Protein AF-A0A7W0MXQ8-F1 (afdb_monomer)

Nearest PDB structures (foldseek):
  6sgz-assembly1_H  TM=2.990E-01  e=5.618E-01  Mycolicibacterium smegmatis MC2 155
  6sgx-assembly1_C  TM=3.563E-01  e=2.453E+00  Mycolicibacterium smegmatis MC2 155
  4wpe-assembly1_A-2  TM=1.864E-01  e=7.978E+00  Saccharomyces cerevisiae S288C

Solvent-accessible surface area (backbone atoms only — not comparable to full-atom values): 13905 Å² total; per-residue (Å²): 133,88,85,81,87,78,87,81,83,73,88,76,76,77,74,75,80,69,95,63,85,83,71,45,68,66,52,52,52,51,52,50,51,50,51,54,41,48,15,46,48,34,24,69,75,75,35,62,64,56,13,40,54,38,25,51,52,52,31,53,50,29,63,56,45,44,79,73,44,59,72,47,47,26,47,32,32,55,36,55,32,52,56,33,47,48,52,41,41,58,64,70,58,59,90,88,53,62,71,70,55,47,36,46,67,32,2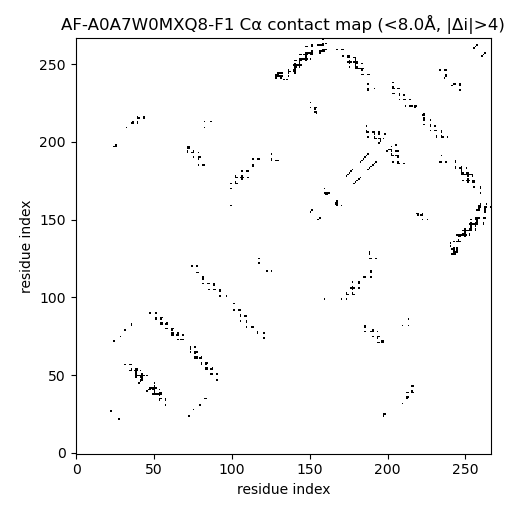2,50,60,45,44,50,49,47,54,50,46,51,62,74,60,66,44,69,70,60,57,44,20,71,71,46,81,53,83,72,31,54,65,45,21,59,45,8,46,63,50,3,45,53,48,22,74,66,54,61,53,74,55,64,75,62,91,40,74,68,46,38,51,50,44,39,50,34,34,20,47,29,50,20,26,38,46,36,46,42,42,54,46,44,30,18,54,29,28,34,67,75,48,44,90,48,10,35,60,55,30,30,52,58,53,40,47,78,37,68,79,47,75,51,64,69,41,34,53,50,52,38,52,52,44,40,53,44,27,51,48,28,71,73,69,49,26,45,54,21,51,18,46,9,35,10,36,16,45,22,20,21,40,41,53,45,26,72,73,74,114

Foldseek 3Di:
DDDDDDDDDDPPPPPPPPPDDPQALVSVLVVLLVLLLVLLCCCQVPHVVSSLVSLVVSLVVLVVVLVVDDDLSNLLSLLSSLLSLLSNLLSPDDPPDPPLVSLVSSQVVSLVSLVVSCVVNVDPLLVVQAVQDDPVLVVLLVLLQVLLVVLCVAAVDAAPDPVDPVSLVSSLVSQLVRPQLSLLSSLQRRNLVSCCRRPNVCSLVSSLSSVLSSCPNPPDVVSSVSVSVLSSVLSVVCVVRVHSNSRSSSRSSSRSSNHHVVNVVPD

Radius of gyration: 23.03 Å; Cα contacts (8 Å, |Δi|>4): 352; chains: 1; bounding box: 89×31×75 Å

Secondary structure (DSSP, 8-state):
---PPPP------------S----HHHHHHHHHHHHHHHHHHHHHT-HHHHHHHHHHHHHHHHHHTTT--THHHHHHHHHHHHHHHHHHHHHS-TTS-HHHHHHHHHHHHHHHHHHHHHHH--HHHHHHHH---TTHHHHHHTHHHHHHHHHHHH-PPP---SSHHHHHHHHHHIIIIIIIHHHIIIIIIIHHHHHHHHGGGHHHHHHHHHHHHTSS-SSHHHHHHHHHHHHHHHHHHHHH---HHHHHHHHHHHHIIIIIHHHHH-

Structure (mmCIF, N/CA/C/O backbone):
data_AF-A0A7W0MXQ8-F1
#
_entry.id   AF-A0A7W0MXQ8-F1
#
loop_
_atom_site.group_PDB
_atom_site.id
_atom_site.type_symbol
_atom_site.label_atom_id
_atom_site.label_alt_id
_atom_site.label_comp_id
_atom_site.label_asym_id
_atom_site.label_entity_id
_atom_site.label_seq_id
_atom_site.pdbx_PDB_ins_code
_atom_site.Cartn_x
_atom_site.Cartn_y
_atom_site.Cartn_z
_atom_site.occupancy
_atom_site.B_iso_or_equiv
_atom_site.auth_seq_id
_atom_site.auth_comp_id
_atom_site.auth_asym_id
_atom_site.auth_atom_id
_atom_site.pdbx_PDB_model_num
ATOM 1 N N . MET A 1 1 ? -65.005 12.588 51.795 1.00 42.03 1 MET A N 1
ATOM 2 C CA . MET A 1 1 ? -64.912 13.148 50.425 1.00 42.03 1 MET A CA 1
ATOM 3 C C . MET A 1 1 ? -63.490 12.875 49.935 1.00 42.03 1 MET A C 1
ATOM 5 O O . MET A 1 1 ? -62.572 13.327 50.595 1.00 42.03 1 MET A O 1
ATOM 9 N N . ARG A 1 2 ? -63.247 11.836 49.110 1.00 43.50 2 ARG A N 1
ATOM 10 C CA . ARG A 1 2 ? -63.021 11.905 47.637 1.00 43.50 2 ARG A CA 1
ATOM 11 C C . ARG A 1 2 ? -62.142 13.120 47.272 1.00 43.50 2 ARG A C 1
ATOM 13 O O . ARG A 1 2 ? -62.569 14.227 47.541 1.00 43.50 2 ARG A O 1
ATOM 20 N N . GLN A 1 3 ? -60.946 12.996 46.699 1.00 37.28 3 GLN A N 1
ATOM 21 C CA . GLN A 1 3 ? -60.584 12.226 45.504 1.00 37.28 3 GLN A CA 1
ATOM 22 C C . GLN A 1 3 ? -59.108 11.779 45.517 1.00 37.28 3 GLN A C 1
ATOM 24 O O . GLN A 1 3 ? -58.237 12.453 46.057 1.00 37.28 3 GLN A O 1
ATOM 29 N N . LYS A 1 4 ? -58.854 10.643 44.865 1.00 45.69 4 LYS A N 1
ATOM 30 C CA . LYS A 1 4 ? -57.542 10.113 44.479 1.00 45.69 4 LYS A CA 1
ATOM 31 C C . LYS A 1 4 ? -57.338 10.483 43.000 1.00 45.69 4 LYS A C 1
ATOM 33 O O . LYS A 1 4 ? -58.274 10.222 42.244 1.00 45.69 4 LYS A O 1
ATOM 38 N N . PRO A 1 5 ? -56.202 11.048 42.558 1.00 47.59 5 PRO A N 1
ATOM 39 C CA . PRO A 1 5 ? -55.945 11.193 41.135 1.00 47.59 5 PRO A CA 1
ATOM 40 C C . PRO A 1 5 ? -55.392 9.895 40.550 1.00 47.59 5 PRO A C 1
ATOM 42 O O . PRO A 1 5 ? -54.633 9.154 41.179 1.00 47.59 5 PRO A O 1
ATOM 45 N N . GLU A 1 6 ? -55.864 9.634 39.343 1.00 39.69 6 GLU A N 1
ATOM 46 C CA . GLU A 1 6 ? -55.733 8.424 38.560 1.00 39.69 6 GLU A CA 1
ATOM 47 C C . GLU A 1 6 ? -54.341 8.198 37.970 1.00 39.69 6 GLU A C 1
ATOM 49 O O . GLU A 1 6 ? -53.545 9.100 37.723 1.00 39.69 6 GLU A O 1
ATOM 54 N N . SER A 1 7 ? -54.118 6.920 37.691 1.00 48.34 7 SER A N 1
ATOM 55 C CA . SER A 1 7 ? -53.073 6.355 36.859 1.00 48.34 7 SER A CA 1
ATOM 56 C C . SER A 1 7 ? -52.968 7.018 35.481 1.00 48.34 7 SER A C 1
ATOM 58 O O . SER A 1 7 ? -53.859 6.853 34.646 1.00 48.34 7 SER A O 1
ATOM 60 N N . SER A 1 8 ? -51.818 7.609 35.169 1.00 42.81 8 SER A N 1
ATOM 61 C CA . SER A 1 8 ? -51.397 7.819 33.783 1.00 42.81 8 SER A CA 1
ATOM 62 C C . SER A 1 8 ? -50.471 6.679 33.360 1.00 42.81 8 SER A C 1
ATOM 64 O O . SER A 1 8 ? -49.264 6.677 33.605 1.00 42.81 8 SER A O 1
ATOM 66 N N . ARG A 1 9 ? -51.096 5.685 32.725 1.00 45.19 9 ARG A N 1
ATOM 67 C CA . ARG A 1 9 ? -50.479 4.753 31.778 1.00 45.19 9 ARG A CA 1
ATOM 68 C C . ARG A 1 9 ? -49.612 5.531 30.787 1.00 45.19 9 ARG A C 1
ATOM 70 O O . ARG A 1 9 ? -50.081 6.486 30.180 1.00 45.19 9 ARG A O 1
ATOM 77 N N . GLY A 1 10 ? -48.380 5.077 30.592 1.00 39.19 10 GLY A N 1
ATOM 78 C CA . GLY A 1 10 ? -47.493 5.649 29.584 1.00 39.19 10 GLY A CA 1
ATOM 79 C C . GLY A 1 10 ? -46.113 5.009 29.500 1.00 39.19 10 GLY A C 1
ATOM 80 O O . GLY A 1 10 ? -45.208 5.620 28.949 1.00 39.19 10 GLY A O 1
ATOM 81 N N . ALA A 1 11 ? -45.919 3.790 30.017 1.00 40.59 11 ALA A N 1
ATOM 82 C CA . ALA A 1 11 ? -44.731 2.995 29.708 1.00 40.59 11 ALA A CA 1
ATOM 83 C C . ALA A 1 11 ? -44.880 2.414 28.293 1.00 40.59 11 ALA A C 1
ATOM 85 O O . ALA A 1 11 ? -45.054 1.213 28.097 1.00 40.59 11 ALA A O 1
ATOM 86 N N . GLY A 1 12 ? -44.852 3.299 27.296 1.00 37.44 12 GLY A N 1
ATOM 87 C CA . GLY A 1 12 ? -44.642 2.951 25.901 1.00 37.44 12 GLY A CA 1
ATOM 88 C C . GLY A 1 12 ? -43.190 2.542 25.723 1.00 37.44 12 GLY A C 1
ATOM 89 O O . GLY A 1 12 ? -42.384 3.288 25.176 1.00 37.44 12 GLY A O 1
ATOM 90 N N . VAL A 1 13 ? -42.846 1.354 26.217 1.00 42.81 13 VAL A N 1
ATOM 91 C CA . VAL A 1 13 ? -41.653 0.636 25.786 1.00 42.81 13 VAL A CA 1
ATOM 92 C C . VAL A 1 13 ? -41.886 0.297 24.316 1.00 42.81 13 VAL A C 1
ATOM 94 O O . VAL A 1 13 ? -42.356 -0.786 23.975 1.00 42.81 13 VAL A O 1
ATOM 97 N N . LEU A 1 14 ? -41.568 1.240 23.427 1.00 41.06 14 LEU A N 1
ATOM 98 C CA . LEU A 1 14 ? -41.349 0.963 22.014 1.00 41.06 14 LEU A CA 1
ATOM 99 C C . LEU A 1 14 ? -40.031 0.197 21.903 1.00 41.06 14 LEU A C 1
ATOM 101 O O . LEU A 1 14 ? -39.000 0.692 21.454 1.00 41.06 14 LEU A O 1
ATOM 105 N N . ARG A 1 15 ? -40.076 -1.063 22.342 1.00 42.53 15 ARG A N 1
ATOM 106 C CA . ARG A 1 15 ? -39.190 -2.108 21.854 1.00 42.53 15 ARG A CA 1
ATOM 107 C C . ARG A 1 15 ? -39.551 -2.310 20.389 1.00 42.53 15 ARG A C 1
ATOM 109 O O . ARG A 1 15 ? -40.303 -3.215 20.042 1.00 42.53 15 ARG A O 1
ATOM 116 N N . HIS A 1 16 ? -39.009 -1.454 19.529 1.00 43.56 16 HIS A N 1
ATOM 117 C CA . HIS A 1 16 ? -38.868 -1.792 18.125 1.00 43.56 16 HIS A CA 1
ATOM 118 C C . HIS A 1 16 ? -37.889 -2.961 18.046 1.00 43.56 16 HIS A C 1
ATOM 120 O O . HIS A 1 16 ? -36.670 -2.799 17.999 1.00 43.56 16 HIS A O 1
ATOM 126 N N . GLY A 1 17 ? -38.453 -4.166 18.101 1.00 49.97 17 GLY A N 1
ATOM 127 C CA . GLY A 1 17 ? -37.814 -5.363 17.598 1.00 49.97 17 GLY A CA 1
ATOM 128 C C . GLY A 1 17 ? -37.557 -5.172 16.110 1.00 49.97 17 GLY A C 1
ATOM 129 O O . GLY A 1 17 ? -38.434 -5.405 15.290 1.00 49.97 17 GLY A O 1
ATOM 130 N N . GLY A 1 18 ? -36.352 -4.723 15.775 1.00 38.22 18 GLY A N 1
ATOM 131 C CA . GLY A 1 18 ? -35.786 -4.847 14.442 1.00 38.22 18 GLY A CA 1
ATOM 132 C C . GLY A 1 18 ? -34.880 -6.067 14.427 1.00 38.22 18 GLY A C 1
ATOM 133 O O . GLY A 1 18 ? -33.703 -5.968 14.764 1.00 38.22 18 GLY A O 1
ATOM 134 N N . TRP A 1 19 ? -35.432 -7.222 14.067 1.00 41.16 19 TRP A N 1
ATOM 135 C CA . TRP A 1 19 ? -34.700 -8.448 13.736 1.00 41.16 19 TRP A CA 1
ATOM 136 C C . TRP A 1 19 ? -33.950 -8.286 12.397 1.00 41.16 19 TRP A C 1
ATOM 138 O O . TRP A 1 19 ? -34.158 -9.031 11.447 1.00 41.16 19 TRP A O 1
ATOM 148 N N . ALA A 1 20 ? -33.090 -7.273 12.299 1.00 40.31 20 ALA A N 1
ATOM 149 C CA . ALA A 1 20 ? -32.247 -7.021 11.140 1.00 40.31 20 ALA A CA 1
ATOM 150 C C . ALA A 1 20 ? -30.790 -7.118 11.592 1.00 40.31 20 ALA A C 1
ATOM 152 O O . ALA A 1 20 ? -30.307 -6.281 12.352 1.00 40.31 20 ALA A O 1
ATOM 153 N N . TRP A 1 21 ? -30.143 -8.211 11.190 1.00 44.72 21 TRP A N 1
ATOM 154 C CA . TRP A 1 21 ? -28.721 -8.536 11.308 1.00 44.72 21 TRP A CA 1
ATOM 155 C C . TRP A 1 21 ? -27.836 -7.395 11.834 1.00 44.72 21 TRP A C 1
ATOM 157 O O . TRP A 1 21 ? -27.358 -6.553 11.074 1.00 44.72 21 TRP A O 1
ATOM 167 N N . ARG A 1 22 ? -27.557 -7.380 13.145 1.00 70.00 22 ARG A N 1
ATOM 168 C CA . ARG A 1 22 ? -26.490 -6.533 13.700 1.00 70.00 22 ARG A CA 1
ATOM 169 C C . ARG A 1 22 ? -25.148 -7.160 13.330 1.00 70.00 22 ARG A C 1
ATOM 171 O O . ARG A 1 22 ? -24.520 -7.820 14.154 1.00 70.00 22 ARG A O 1
ATOM 178 N N . ILE A 1 23 ? -24.733 -6.994 12.075 1.00 81.44 23 ILE A N 1
ATOM 179 C CA . ILE A 1 23 ? -23.388 -7.364 11.631 1.00 81.44 23 ILE A CA 1
ATOM 180 C C . ILE A 1 23 ? -22.397 -6.591 12.509 1.00 81.44 23 ILE A C 1
ATOM 182 O O . ILE A 1 23 ? -22.487 -5.369 12.654 1.00 81.44 23 ILE A O 1
ATOM 186 N N . SER A 1 24 ? -21.479 -7.311 13.152 1.00 92.69 24 SER A N 1
ATOM 187 C CA . SER A 1 24 ? -20.442 -6.687 13.974 1.00 92.69 24 SER A CA 1
ATOM 188 C C . SER A 1 24 ? -19.487 -5.870 13.097 1.00 92.69 24 SER A C 1
ATOM 190 O O . SER A 1 24 ? -19.338 -6.149 11.910 1.00 92.69 24 SER A O 1
ATOM 192 N N . ALA A 1 25 ? -18.774 -4.894 13.666 1.00 93.12 25 ALA A N 1
ATOM 193 C CA . ALA A 1 25 ? -17.769 -4.137 12.910 1.00 93.12 25 ALA A CA 1
ATOM 194 C C . ALA A 1 25 ? -16.724 -5.059 12.246 1.00 93.12 25 ALA A C 1
ATOM 196 O O . ALA A 1 25 ? -16.329 -4.832 11.108 1.00 93.12 25 ALA A O 1
ATOM 197 N N . ARG A 1 26 ? -16.349 -6.158 12.916 1.00 95.62 26 ARG A N 1
ATOM 198 C CA . ARG A 1 26 ? -15.480 -7.202 12.349 1.00 95.62 26 ARG A CA 1
ATOM 199 C C . ARG A 1 26 ? -16.129 -7.926 11.168 1.00 95.62 26 ARG A C 1
ATOM 201 O O . ARG A 1 26 ? -15.455 -8.182 10.179 1.00 95.62 26 ARG A O 1
ATOM 208 N N . GLY A 1 27 ? -17.427 -8.219 11.263 1.00 96.19 27 GLY A N 1
ATOM 209 C CA . GLY A 1 27 ? -18.204 -8.812 10.174 1.00 96.19 27 GLY A CA 1
ATOM 210 C C . GLY A 1 27 ? -18.252 -7.916 8.936 1.00 96.19 27 GLY A C 1
ATOM 211 O O . GLY A 1 27 ? -18.062 -8.408 7.831 1.00 96.19 27 GLY A O 1
ATOM 212 N N . TRP A 1 28 ? -18.407 -6.600 9.116 1.00 96.44 28 TRP A N 1
ATOM 213 C CA . TRP A 1 28 ? -18.344 -5.640 8.009 1.00 96.44 28 TRP A CA 1
ATOM 214 C C . TRP A 1 28 ? -16.970 -5.600 7.344 1.00 96.44 28 TRP A C 1
ATOM 216 O O . TRP A 1 28 ? -16.888 -5.634 6.121 1.00 96.44 28 TRP A O 1
ATOM 226 N N . ILE A 1 29 ? -15.891 -5.580 8.130 1.00 97.31 29 ILE A N 1
ATOM 227 C CA . ILE A 1 29 ? -14.521 -5.619 7.595 1.00 97.31 29 ILE A CA 1
ATOM 228 C C . ILE A 1 29 ? -14.298 -6.890 6.772 1.00 97.31 29 ILE A C 1
ATOM 230 O O . ILE A 1 29 ? -13.786 -6.811 5.660 1.00 97.31 29 ILE A O 1
ATOM 234 N N . ALA A 1 30 ? -14.713 -8.048 7.293 1.00 97.62 30 ALA A N 1
ATOM 235 C CA . ALA A 1 30 ? -14.600 -9.315 6.578 1.00 97.62 30 ALA A CA 1
ATOM 236 C C . ALA A 1 30 ? -15.419 -9.312 5.278 1.00 97.62 30 ALA A C 1
ATOM 238 O O . ALA A 1 30 ? -14.908 -9.726 4.242 1.00 97.62 30 ALA A O 1
ATOM 239 N N . ALA A 1 31 ? -16.650 -8.792 5.306 1.00 97.62 31 ALA A N 1
ATOM 240 C CA . ALA A 1 31 ? -17.491 -8.676 4.118 1.00 97.62 31 ALA A CA 1
ATOM 241 C C . ALA A 1 31 ? -16.839 -7.801 3.035 1.00 97.62 31 ALA A C 1
ATOM 243 O O . ALA A 1 31 ? -16.822 -8.188 1.870 1.00 97.62 31 ALA A O 1
ATOM 244 N N . TYR A 1 32 ? -16.245 -6.664 3.411 1.00 98.19 32 TYR A N 1
ATOM 245 C CA . TYR A 1 32 ? -15.519 -5.821 2.461 1.00 98.19 32 TYR A CA 1
ATOM 246 C C . TYR A 1 32 ? -14.241 -6.469 1.944 1.00 98.19 32 TYR A C 1
ATOM 248 O O . TYR A 1 32 ? -13.986 -6.395 0.750 1.00 98.19 32 TYR A O 1
ATOM 256 N N . ALA A 1 33 ? -13.466 -7.144 2.795 1.00 98.00 33 ALA A N 1
ATOM 257 C CA . ALA A 1 33 ? -12.287 -7.879 2.346 1.00 98.00 33 ALA A CA 1
ATOM 258 C C . ALA A 1 33 ? -12.659 -8.967 1.324 1.00 98.00 33 ALA A C 1
ATOM 260 O O . ALA A 1 33 ? -12.007 -9.084 0.291 1.00 98.00 33 ALA A O 1
ATOM 261 N N . VAL A 1 34 ? -13.746 -9.709 1.567 1.00 98.25 34 VAL A N 1
ATOM 262 C CA . VAL A 1 34 ? -14.279 -10.698 0.617 1.00 98.25 34 VAL A CA 1
ATOM 263 C C . VAL A 1 34 ? -14.760 -10.031 -0.668 1.00 98.25 34 VAL A C 1
ATOM 265 O O . VAL A 1 34 ? -14.480 -10.544 -1.743 1.00 98.25 34 VAL A O 1
ATOM 268 N N . ALA A 1 35 ? -15.444 -8.888 -0.590 1.00 98.25 35 ALA A N 1
ATOM 269 C CA . ALA A 1 35 ? -15.917 -8.178 -1.776 1.00 98.25 35 ALA A CA 1
ATOM 270 C C . ALA A 1 35 ? -14.760 -7.632 -2.633 1.00 98.25 35 ALA A C 1
ATOM 272 O O . ALA A 1 35 ? -14.782 -7.789 -3.850 1.00 98.25 35 ALA A O 1
ATOM 273 N N . ILE A 1 36 ? -13.729 -7.054 -2.005 1.00 98.12 36 ILE A N 1
ATOM 274 C CA . ILE A 1 36 ? -12.505 -6.594 -2.682 1.00 98.12 36 ILE A CA 1
ATOM 275 C C . ILE A 1 36 ? -11.773 -7.790 -3.306 1.00 98.12 36 ILE A C 1
ATOM 277 O O . ILE A 1 36 ? -11.398 -7.734 -4.472 1.00 98.12 36 ILE A O 1
ATOM 281 N N . GLY A 1 37 ? -11.615 -8.891 -2.563 1.00 97.69 37 GLY A N 1
ATOM 282 C CA . GLY A 1 37 ? -11.009 -10.120 -3.082 1.00 97.69 37 GLY A CA 1
ATOM 283 C C . GLY A 1 37 ? -11.802 -10.733 -4.233 1.00 97.69 37 GLY A C 1
ATOM 284 O O . GLY A 1 37 ? -11.217 -11.181 -5.211 1.00 97.69 37 GLY A O 1
ATOM 285 N N . GLY A 1 38 ? -13.132 -10.700 -4.161 1.00 97.75 38 GLY A N 1
ATOM 286 C CA . GLY A 1 38 ? -14.011 -11.135 -5.241 1.00 97.75 38 GLY A CA 1
ATOM 287 C C . GLY A 1 38 ? -13.851 -10.280 -6.496 1.00 97.75 38 GLY A C 1
ATOM 288 O O . GLY A 1 38 ? -13.728 -10.831 -7.584 1.00 97.75 38 GLY A O 1
ATOM 289 N N . ALA A 1 39 ? -13.789 -8.952 -6.353 1.00 97.12 39 ALA A N 1
ATOM 290 C CA . ALA A 1 39 ? -13.516 -8.045 -7.469 1.00 97.12 39 ALA A CA 1
ATOM 291 C C . ALA A 1 39 ? -12.142 -8.315 -8.101 1.00 97.12 39 ALA A C 1
ATOM 293 O O . ALA A 1 39 ? -12.014 -8.326 -9.323 1.00 97.12 39 ALA A O 1
ATOM 294 N N . GLU A 1 40 ? -11.135 -8.617 -7.286 1.00 95.62 40 GLU A N 1
ATOM 295 C CA . GLU A 1 40 ? -9.813 -8.983 -7.783 1.00 95.62 40 GLU A CA 1
ATOM 296 C C . GLU A 1 40 ? -9.820 -10.310 -8.553 1.00 95.62 40 GLU A C 1
ATOM 298 O O . GLU A 1 40 ? -9.300 -10.396 -9.664 1.00 95.62 40 GLU A O 1
ATOM 303 N N . VAL A 1 41 ? -10.487 -11.334 -8.013 1.00 96.12 41 VAL A N 1
ATOM 304 C CA . VAL A 1 41 ? -10.656 -12.626 -8.690 1.00 96.12 41 VAL A CA 1
ATOM 305 C C . VAL A 1 41 ? -11.421 -12.467 -10.004 1.00 96.12 41 VAL A C 1
ATOM 307 O O . VAL A 1 41 ? -11.055 -13.114 -10.979 1.00 96.12 41 VAL A O 1
ATOM 310 N N . LEU A 1 42 ? -12.434 -11.595 -10.074 1.00 95.44 42 LEU A N 1
ATOM 311 C CA . LEU A 1 42 ? -13.111 -11.269 -11.336 1.00 95.44 42 LEU A CA 1
ATOM 312 C C . LEU A 1 42 ? -12.148 -10.643 -12.352 1.00 95.44 42 LEU A C 1
ATOM 314 O O . LEU A 1 42 ? -12.183 -11.019 -13.520 1.00 95.44 42 LEU A O 1
ATOM 318 N N . GLY A 1 43 ? -11.271 -9.741 -11.901 1.00 93.56 43 GLY A N 1
ATOM 319 C CA . GLY A 1 43 ? -10.222 -9.137 -12.725 1.00 93.56 43 GLY A CA 1
ATOM 320 C C . GLY A 1 43 ? -9.280 -10.168 -13.349 1.00 93.56 43 GLY A C 1
ATOM 321 O O . GLY A 1 43 ? -8.980 -10.101 -14.538 1.00 93.56 43 GLY A O 1
ATOM 322 N N . VAL A 1 44 ? -8.855 -11.146 -12.545 1.00 91.12 44 VAL A N 1
ATOM 323 C CA . VAL A 1 44 ? -7.913 -12.198 -12.957 1.00 91.12 44 VAL A CA 1
ATOM 324 C C . VAL A 1 44 ? -8.580 -13.295 -13.790 1.00 91.12 44 VAL A C 1
ATOM 326 O O . VAL A 1 44 ? -7.980 -13.791 -14.740 1.00 91.12 44 VAL A O 1
ATOM 329 N N . ALA A 1 45 ? -9.786 -13.725 -13.413 1.00 94.12 45 ALA A N 1
ATOM 330 C CA . ALA A 1 45 ? -10.440 -14.899 -13.990 1.00 94.12 45 ALA A CA 1
ATOM 331 C C . ALA A 1 45 ? -11.341 -14.584 -15.192 1.00 94.12 45 ALA A C 1
ATOM 333 O O . ALA A 1 45 ? -11.607 -15.484 -15.987 1.00 94.12 45 ALA A O 1
ATOM 334 N N . VAL A 1 46 ? -11.842 -13.349 -15.303 1.00 94.62 46 VAL A N 1
ATOM 335 C CA . VAL A 1 46 ? -12.731 -12.920 -16.393 1.00 94.62 46 VAL A CA 1
ATOM 336 C C . VAL A 1 46 ? -12.002 -11.924 -17.284 1.00 94.62 46 VAL A C 1
ATOM 338 O O . VAL A 1 46 ? -11.533 -12.296 -18.355 1.00 94.62 46 VAL A O 1
ATOM 341 N N . ASP A 1 47 ? -11.895 -10.673 -16.839 1.00 91.62 47 ASP A N 1
ATOM 342 C CA . ASP A 1 47 ? -11.135 -9.615 -17.495 1.00 91.62 47 ASP A CA 1
ATOM 343 C C . ASP A 1 47 ? -10.995 -8.393 -16.570 1.00 91.62 47 ASP A C 1
ATOM 345 O O . ASP A 1 47 ? -11.720 -8.225 -15.582 1.00 91.62 47 ASP A O 1
ATOM 349 N N . ALA A 1 48 ? -10.084 -7.486 -16.929 1.00 90.00 48 ALA A N 1
ATOM 350 C CA . ALA A 1 48 ? -9.820 -6.270 -16.166 1.00 90.00 48 ALA A CA 1
ATOM 351 C C . ALA A 1 48 ? -11.056 -5.356 -16.016 1.00 90.00 48 ALA A C 1
ATOM 353 O O . ALA A 1 48 ? -11.188 -4.665 -15.004 1.00 90.00 48 ALA A O 1
ATOM 354 N N . ARG A 1 49 ? -11.995 -5.361 -16.976 1.00 92.38 49 ARG A N 1
ATOM 355 C CA . ARG A 1 49 ? -13.211 -4.529 -16.911 1.00 92.38 49 ARG A CA 1
ATOM 356 C C . ARG A 1 49 ? -14.170 -5.054 -15.848 1.00 92.38 49 ARG A C 1
ATOM 358 O O . ARG A 1 49 ? -14.699 -4.259 -15.076 1.00 92.38 49 ARG A O 1
ATOM 365 N N . ALA A 1 50 ? -14.369 -6.368 -15.772 1.00 94.44 50 ALA A N 1
ATOM 366 C CA . ALA A 1 50 ? -15.187 -7.010 -14.750 1.00 94.44 50 ALA A CA 1
ATOM 367 C C . ALA A 1 50 ? -14.640 -6.721 -13.344 1.00 94.44 50 ALA A C 1
ATOM 369 O O . ALA A 1 50 ? -15.401 -6.331 -12.453 1.00 94.44 50 ALA A O 1
ATOM 370 N N . GLY A 1 51 ? -13.317 -6.824 -13.167 1.00 94.81 51 GLY A N 1
ATOM 371 C CA . GLY A 1 51 ? -12.655 -6.447 -11.917 1.00 94.81 51 GLY A CA 1
ATOM 372 C C . GLY A 1 51 ? -12.847 -4.969 -11.564 1.00 94.81 51 GLY A C 1
ATOM 373 O O . GLY A 1 51 ? -13.238 -4.647 -10.441 1.00 94.81 51 GLY A O 1
ATOM 374 N N . ALA A 1 52 ? -12.667 -4.062 -12.531 1.00 94.12 52 ALA A N 1
ATOM 375 C CA . ALA A 1 52 ? -12.884 -2.629 -12.333 1.00 94.12 52 ALA A CA 1
ATOM 376 C C . ALA A 1 52 ? -14.335 -2.297 -11.945 1.00 94.12 52 ALA A C 1
ATOM 378 O O . ALA A 1 52 ? -14.556 -1.519 -11.020 1.00 94.12 52 ALA A O 1
ATOM 379 N N . ILE A 1 53 ? -15.333 -2.913 -12.587 1.00 96.38 53 ILE A N 1
ATOM 380 C CA . ILE A 1 53 ? -16.749 -2.740 -12.222 1.00 96.38 53 ILE A CA 1
ATOM 381 C C . ILE A 1 53 ? -16.991 -3.205 -10.779 1.00 96.38 53 ILE A C 1
ATOM 383 O O . ILE A 1 53 ? -17.661 -2.508 -10.012 1.00 96.38 53 ILE A O 1
ATOM 387 N N . GLY A 1 54 ? -16.410 -4.343 -10.386 1.00 97.38 54 GLY A N 1
ATOM 388 C CA . GLY A 1 54 ? -16.465 -4.842 -9.012 1.00 97.38 54 GLY A CA 1
ATOM 389 C C . GLY A 1 54 ? -15.873 -3.851 -8.007 1.00 97.38 54 GLY A C 1
ATOM 390 O O . GLY A 1 54 ? -16.539 -3.482 -7.038 1.00 97.38 54 GLY A O 1
ATOM 391 N N . HIS A 1 55 ? -14.660 -3.354 -8.262 1.00 97.44 55 HIS A N 1
ATOM 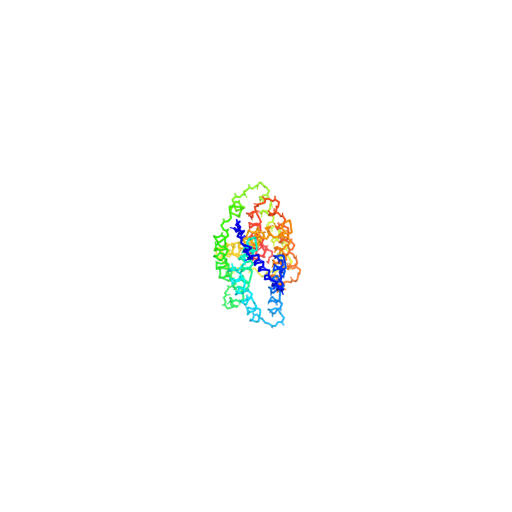392 C CA . HIS A 1 55 ? -13.998 -2.364 -7.404 1.00 97.44 55 HIS A CA 1
ATOM 393 C C . HIS A 1 55 ? -14.771 -1.040 -7.339 1.00 97.44 55 HIS A C 1
ATOM 395 O O . HIS A 1 55 ? -14.925 -0.482 -6.253 1.00 97.44 55 HIS A O 1
ATOM 401 N N . ALA A 1 56 ? -15.341 -0.568 -8.452 1.00 97.50 56 ALA A N 1
ATOM 402 C CA . ALA A 1 56 ? -16.199 0.620 -8.482 1.00 97.50 56 ALA A CA 1
ATOM 403 C C . ALA A 1 56 ? -17.461 0.448 -7.626 1.00 97.50 56 ALA A C 1
ATOM 405 O O . ALA A 1 56 ? -17.809 1.346 -6.855 1.00 97.50 56 ALA A O 1
ATOM 406 N N . ALA A 1 57 ? -18.119 -0.712 -7.704 1.00 98.19 57 ALA A N 1
ATOM 407 C CA . ALA A 1 57 ? -19.279 -1.017 -6.875 1.00 98.19 57 ALA A CA 1
ATOM 408 C C . ALA A 1 57 ? -18.910 -1.062 -5.382 1.00 98.19 57 ALA A C 1
ATOM 410 O O . ALA A 1 57 ? -19.599 -0.461 -4.556 1.00 98.19 57 ALA A O 1
ATOM 411 N N . VAL A 1 58 ? -17.798 -1.715 -5.028 1.00 98.31 58 VAL A N 1
ATOM 412 C CA . VAL A 1 58 ? -17.309 -1.773 -3.640 1.00 98.31 58 VAL A CA 1
ATOM 413 C C . VAL A 1 58 ? -16.962 -0.380 -3.115 1.00 98.31 58 VAL A C 1
ATOM 415 O O . VAL A 1 58 ? -17.377 -0.028 -2.009 1.00 98.31 58 VAL A O 1
ATOM 418 N N . LEU A 1 59 ? -16.256 0.432 -3.907 1.00 98.06 59 LEU A N 1
ATOM 419 C CA . LEU A 1 59 ? -15.928 1.814 -3.565 1.00 98.06 59 LEU A CA 1
ATOM 420 C C . LEU A 1 59 ? -17.197 2.638 -3.326 1.00 98.06 59 LEU A C 1
ATOM 422 O O . LEU A 1 59 ? -17.316 3.296 -2.293 1.00 98.06 59 LEU A O 1
ATOM 426 N N . PHE A 1 60 ? -18.172 2.559 -4.234 1.00 97.94 60 PHE A N 1
ATOM 427 C CA . PHE A 1 60 ? -19.453 3.247 -4.088 1.00 97.94 60 PHE A CA 1
ATOM 428 C C . PHE A 1 60 ? -20.158 2.850 -2.785 1.00 97.94 60 PHE A C 1
ATOM 430 O O . PHE A 1 60 ? -20.598 3.716 -2.025 1.00 97.94 60 PHE A O 1
ATOM 437 N N . VAL A 1 61 ? -20.221 1.553 -2.475 1.00 98.19 61 VAL A N 1
ATOM 438 C CA . VAL A 1 61 ? -20.838 1.061 -1.236 1.00 98.19 61 VAL A CA 1
ATOM 439 C C . VAL A 1 61 ? -20.081 1.545 0.005 1.00 98.19 61 VAL A C 1
ATOM 441 O O . VAL A 1 61 ? -20.724 1.952 0.970 1.00 98.19 61 VAL A O 1
ATOM 444 N N . LEU A 1 62 ? -18.744 1.544 0.003 1.00 97.94 62 LEU A N 1
ATOM 445 C CA . LEU A 1 62 ? -17.933 2.048 1.120 1.00 97.94 62 LEU A CA 1
ATOM 446 C C . LEU A 1 62 ? -18.184 3.540 1.374 1.00 97.94 62 LEU A C 1
ATOM 448 O O . LEU A 1 62 ? -18.462 3.934 2.509 1.00 97.94 62 LEU A O 1
ATOM 452 N N . LEU A 1 63 ? -18.170 4.365 0.323 1.00 95.19 63 LEU A N 1
ATOM 453 C CA . LEU A 1 63 ? -18.417 5.805 0.445 1.00 95.19 63 LEU A CA 1
ATOM 454 C C . LEU A 1 63 ? -19.821 6.106 0.989 1.00 95.19 63 LEU A C 1
ATOM 456 O O . LEU A 1 63 ? -19.976 6.992 1.827 1.00 95.19 63 LEU A O 1
ATOM 460 N N . ASN A 1 64 ? -20.833 5.331 0.591 1.00 96.81 64 ASN A N 1
ATOM 461 C CA . ASN A 1 64 ? -22.189 5.475 1.128 1.00 96.81 64 ASN A CA 1
ATOM 462 C C . ASN A 1 64 ? -22.320 4.925 2.558 1.00 96.81 64 ASN A C 1
ATOM 464 O O . ASN A 1 64 ? -22.982 5.534 3.398 1.00 96.81 64 ASN A O 1
ATOM 468 N N . HIS A 1 65 ? -21.661 3.808 2.886 1.00 96.06 65 HIS A N 1
ATOM 469 C CA . HIS A 1 65 ? -21.693 3.242 4.239 1.00 96.06 65 HIS A CA 1
ATOM 470 C C . HIS A 1 65 ? -21.083 4.203 5.268 1.00 96.06 65 HIS A C 1
ATOM 472 O O . HIS A 1 65 ? -21.523 4.234 6.420 1.00 96.06 65 HIS A O 1
ATOM 478 N N . ARG A 1 66 ? -20.154 5.075 4.861 1.00 94.06 66 ARG A N 1
ATOM 479 C CA . ARG A 1 66 ? -19.606 6.119 5.737 1.00 94.06 66 ARG A CA 1
ATOM 480 C C . ARG A 1 66 ? -20.674 7.048 6.341 1.00 94.06 66 ARG A C 1
ATOM 482 O O . ARG A 1 66 ? -20.438 7.588 7.423 1.00 94.06 66 ARG A O 1
ATOM 489 N N . LEU A 1 67 ? -21.836 7.212 5.702 1.00 92.56 67 LEU A N 1
ATOM 490 C CA . LEU A 1 67 ? -22.953 8.023 6.213 1.00 92.56 67 LEU A CA 1
ATOM 491 C C . LEU A 1 67 ? -23.650 7.392 7.429 1.00 92.56 67 LEU A C 1
ATOM 493 O O . LEU A 1 67 ? -24.253 8.095 8.238 1.00 92.56 67 LEU A O 1
ATOM 497 N N . PHE A 1 68 ? -23.559 6.069 7.568 1.00 93.50 68 PHE A N 1
ATOM 498 C CA . PHE A 1 68 ? -24.265 5.301 8.597 1.00 93.50 68 PHE A CA 1
ATOM 499 C C . PHE A 1 68 ? -23.324 4.664 9.621 1.00 93.50 68 PHE A C 1
ATOM 501 O O . PHE A 1 68 ? -23.735 4.395 10.754 1.00 93.50 68 PHE A O 1
ATOM 508 N N . ALA A 1 69 ? -22.069 4.419 9.239 1.00 93.50 69 ALA A N 1
ATOM 509 C CA . ALA A 1 69 ? -21.054 3.854 10.112 1.00 93.50 69 ALA A CA 1
ATOM 510 C C . ALA A 1 69 ? -20.776 4.781 11.307 1.00 93.50 69 ALA A C 1
ATOM 512 O O . ALA A 1 69 ? -20.768 6.007 11.193 1.00 93.50 69 ALA A O 1
ATOM 513 N N . ARG A 1 70 ? -20.538 4.184 12.479 1.00 91.25 70 ARG A N 1
ATOM 514 C CA . ARG A 1 70 ? -20.282 4.906 13.733 1.00 91.25 70 ARG A CA 1
ATOM 515 C C . ARG A 1 70 ? -19.065 4.347 14.454 1.00 91.25 70 ARG A C 1
ATOM 517 O O . ARG A 1 70 ? -18.735 3.168 14.309 1.00 91.25 70 ARG A O 1
ATOM 524 N N . GLY A 1 71 ? -18.456 5.191 15.285 1.00 91.50 71 GLY A N 1
ATOM 525 C CA . GLY A 1 71 ? -17.285 4.828 16.079 1.00 91.50 71 GLY A CA 1
ATOM 526 C C . GLY A 1 71 ? -16.127 4.346 15.195 1.00 91.50 71 GLY A C 1
ATOM 527 O O . GLY A 1 71 ? -16.022 4.788 14.052 1.00 91.50 71 GLY A O 1
ATOM 528 N N . PRO A 1 72 ? -15.308 3.390 15.670 1.00 94.00 72 PRO A N 1
ATOM 529 C CA . PRO A 1 72 ? -14.125 2.930 14.939 1.00 94.00 72 PRO A CA 1
ATOM 530 C C . PRO A 1 72 ? -14.402 2.349 13.544 1.00 94.00 72 PRO A C 1
ATOM 532 O O . PRO A 1 72 ? -13.520 2.335 12.693 1.00 94.00 72 PRO A O 1
ATOM 535 N N . LEU A 1 73 ? -15.623 1.865 13.282 1.00 95.62 73 LEU A N 1
ATOM 536 C CA . LEU A 1 73 ? -15.984 1.351 11.959 1.00 95.62 73 LEU A CA 1
ATOM 537 C C . LEU A 1 73 ? -16.050 2.467 10.906 1.00 95.62 73 LEU A C 1
ATOM 539 O O . LEU A 1 73 ? -15.734 2.210 9.749 1.00 95.62 73 LEU A O 1
ATOM 543 N N . ALA A 1 74 ? -16.440 3.689 11.286 1.00 95.00 74 ALA A N 1
ATOM 544 C CA . ALA A 1 74 ? -16.514 4.812 10.350 1.00 95.00 74 ALA A CA 1
ATOM 545 C C . ALA A 1 74 ? -15.140 5.125 9.744 1.00 95.00 74 ALA A C 1
ATOM 547 O O . ALA A 1 74 ? -15.033 5.322 8.534 1.00 95.00 74 ALA A O 1
ATOM 548 N N . ASP A 1 75 ? -14.096 5.077 10.570 1.00 95.62 75 ASP A N 1
ATOM 549 C CA . ASP A 1 75 ? -12.714 5.314 10.157 1.00 95.62 75 ASP A CA 1
ATOM 550 C C . ASP A 1 75 ? -12.210 4.206 9.231 1.00 95.62 75 ASP A C 1
ATOM 552 O O . ASP A 1 75 ? -11.597 4.468 8.196 1.00 95.62 75 ASP A O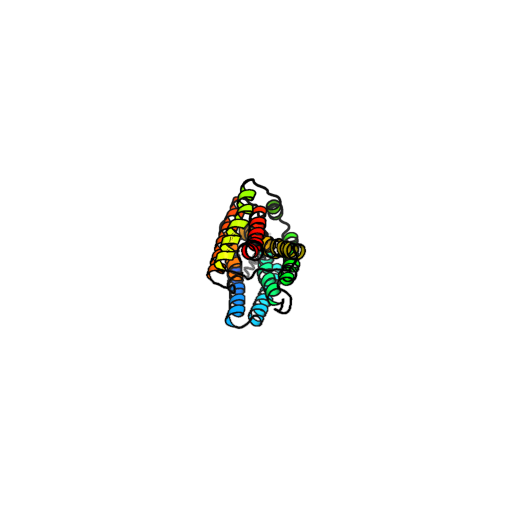 1
ATOM 556 N N . VAL A 1 76 ? -12.518 2.952 9.576 1.00 97.44 76 VAL A N 1
ATOM 557 C CA . VAL A 1 76 ? -12.146 1.790 8.763 1.00 97.44 76 VAL A CA 1
ATOM 558 C C . VAL A 1 76 ? -12.819 1.824 7.394 1.00 97.44 76 VAL A C 1
ATOM 560 O O . VAL A 1 76 ? -12.178 1.480 6.409 1.00 97.44 76 VAL A O 1
ATOM 563 N N . VAL A 1 77 ? -14.076 2.263 7.300 1.00 97.56 77 VAL A N 1
ATOM 564 C CA . VAL A 1 77 ? -14.785 2.374 6.016 1.00 97.56 77 VAL A CA 1
ATOM 565 C C . VAL A 1 77 ? -14.118 3.401 5.090 1.00 97.56 77 VAL A C 1
ATOM 567 O O . VAL A 1 77 ? -13.948 3.114 3.907 1.00 97.56 77 VAL A O 1
ATOM 570 N N . VAL A 1 78 ? -13.677 4.554 5.614 1.00 97.12 78 VAL A N 1
ATOM 571 C CA . VAL A 1 78 ? -12.906 5.538 4.824 1.00 97.12 78 VAL A CA 1
ATOM 572 C C . VAL A 1 78 ? -11.574 4.945 4.374 1.00 97.12 78 VAL A C 1
ATOM 574 O O . VAL A 1 78 ? -11.209 5.060 3.208 1.00 97.12 78 VAL A O 1
ATOM 577 N N . ALA A 1 79 ? -10.857 4.283 5.282 1.00 97.69 79 ALA A N 1
ATOM 578 C CA . ALA A 1 79 ? -9.568 3.682 4.969 1.00 97.69 79 ALA A CA 1
ATOM 579 C C . ALA A 1 79 ? -9.674 2.557 3.925 1.00 97.69 79 ALA A C 1
ATOM 581 O O . ALA A 1 79 ? -8.865 2.488 3.002 1.00 97.69 79 ALA A O 1
ATOM 582 N N . LEU A 1 80 ? -10.691 1.698 4.041 1.00 98.19 80 LEU A N 1
ATOM 583 C CA . LEU A 1 80 ? -10.954 0.613 3.097 1.00 98.19 80 LEU A CA 1
ATOM 584 C C . LEU A 1 80 ? -11.266 1.129 1.696 1.00 98.19 80 LEU A C 1
ATOM 586 O O . LEU A 1 80 ? -10.910 0.449 0.744 1.00 98.19 80 LEU A O 1
ATOM 590 N N . ALA A 1 81 ? -11.883 2.308 1.557 1.00 98.31 81 ALA A N 1
ATOM 591 C CA . ALA A 1 81 ? -12.200 2.899 0.256 1.00 98.31 81 ALA A CA 1
ATOM 592 C C . ALA A 1 81 ? -10.947 3.188 -0.591 1.00 98.31 81 ALA A C 1
ATOM 594 O O . ALA A 1 81 ? -11.023 3.191 -1.817 1.00 98.31 81 ALA A O 1
ATOM 595 N N . LEU A 1 82 ? -9.779 3.360 0.036 1.00 98.25 82 LEU A N 1
ATOM 596 C CA . LEU A 1 82 ? -8.522 3.557 -0.688 1.00 98.25 82 LEU A CA 1
ATOM 597 C C . LEU A 1 82 ? -8.065 2.302 -1.445 1.00 98.25 82 LEU A C 1
ATOM 599 O O . LEU A 1 82 ? -7.398 2.428 -2.466 1.00 98.25 82 LEU A O 1
ATOM 603 N N . VAL A 1 83 ? -8.433 1.102 -0.985 1.00 97.94 83 VAL A N 1
ATOM 604 C CA . VAL A 1 83 ? -8.024 -0.166 -1.614 1.00 97.94 83 VAL A CA 1
ATOM 605 C C . VAL A 1 83 ? -8.652 -0.357 -3.008 1.00 97.94 83 VAL A C 1
ATOM 607 O O . VAL A 1 83 ? -7.900 -0.518 -3.967 1.00 97.94 83 VAL A O 1
ATOM 610 N N . PRO A 1 84 ? -9.988 -0.293 -3.193 1.00 97.62 84 PRO A N 1
ATOM 611 C CA . PRO A 1 84 ? -10.575 -0.346 -4.528 1.00 97.62 84 PRO A CA 1
ATOM 612 C C . PRO A 1 84 ? -10.238 0.898 -5.362 1.00 97.62 84 PRO A C 1
ATOM 614 O O . PRO A 1 84 ? -10.167 0.789 -6.581 1.00 97.62 84 PRO A O 1
ATOM 617 N N . LEU A 1 85 ? -9.981 2.063 -4.744 1.00 97.25 85 LEU A N 1
ATOM 618 C CA . LEU A 1 85 ? -9.485 3.238 -5.472 1.00 97.25 85 LEU A CA 1
ATOM 619 C C . LEU A 1 85 ? -8.117 2.965 -6.113 1.00 97.25 85 LEU A C 1
ATOM 621 O O . LEU A 1 85 ? -7.951 3.247 -7.295 1.00 97.25 85 LEU A O 1
ATOM 625 N N . LEU A 1 86 ? -7.169 2.384 -5.365 1.00 95.50 86 LEU A N 1
ATOM 626 C CA . LEU A 1 86 ? -5.874 1.947 -5.899 1.00 95.50 86 LEU A CA 1
ATOM 627 C C . LEU A 1 86 ? -6.077 1.028 -7.110 1.00 95.50 86 LEU A C 1
ATOM 629 O O . LEU A 1 86 ? -5.524 1.300 -8.170 1.00 95.50 86 LEU A O 1
ATOM 633 N N . ARG A 1 87 ? -6.925 -0.003 -6.993 1.00 93.81 87 ARG A N 1
ATOM 634 C CA . ARG A 1 87 ? -7.161 -0.954 -8.095 1.00 93.81 87 ARG A CA 1
ATOM 635 C C . ARG A 1 87 ? -7.805 -0.308 -9.317 1.00 93.81 87 ARG A C 1
ATOM 637 O O . ARG A 1 87 ? -7.395 -0.597 -10.435 1.00 93.81 87 ARG A O 1
ATOM 644 N N . LEU A 1 88 ? -8.772 0.589 -9.127 1.00 93.69 88 LEU A N 1
ATOM 645 C CA . LEU A 1 88 ? -9.361 1.342 -10.236 1.00 93.69 88 LEU A CA 1
ATOM 646 C C . LEU A 1 88 ? -8.304 2.166 -10.967 1.00 93.69 88 LEU A C 1
ATOM 648 O O . LEU A 1 88 ? -8.229 2.100 -12.190 1.00 93.69 88 LEU A O 1
ATOM 652 N N . LEU A 1 89 ? -7.461 2.891 -10.230 1.00 91.75 89 LEU A N 1
ATOM 653 C CA . LEU A 1 89 ? -6.387 3.682 -10.823 1.00 91.75 89 LEU A CA 1
ATOM 654 C C . LEU A 1 89 ? -5.408 2.786 -11.591 1.00 91.75 89 LEU A C 1
ATOM 656 O O . LEU A 1 89 ? -5.117 3.085 -12.743 1.00 91.75 89 LEU A O 1
ATOM 660 N N . SER A 1 90 ? -4.999 1.647 -11.024 1.00 86.88 90 SER A N 1
ATOM 661 C CA . SER A 1 90 ? -4.118 0.683 -11.695 1.00 86.88 90 SER A CA 1
ATOM 662 C C . SER A 1 90 ? -4.711 0.092 -12.977 1.00 86.88 90 SER A C 1
ATOM 664 O O . SER A 1 90 ? -3.985 -0.081 -13.946 1.00 86.88 90 SER A O 1
ATOM 666 N N . VAL A 1 91 ? -6.017 -0.200 -13.012 1.00 83.75 91 VAL A N 1
ATOM 667 C CA . VAL A 1 91 ? -6.673 -0.799 -14.192 1.00 83.75 91 VAL A CA 1
ATOM 668 C C . VAL A 1 91 ? -7.003 0.237 -15.272 1.00 83.75 91 VAL A C 1
ATOM 670 O O . VAL A 1 91 ? -7.036 -0.088 -16.457 1.00 83.75 91 VAL A O 1
ATOM 673 N N . THR A 1 92 ? -7.283 1.485 -14.887 1.00 75.81 92 THR A N 1
ATOM 674 C CA . THR A 1 92 ? -7.684 2.538 -15.842 1.00 75.81 92 THR A CA 1
ATOM 675 C C . THR A 1 92 ? -6.540 3.071 -16.695 1.00 75.81 92 THR A C 1
ATOM 677 O O . THR A 1 92 ? -6.794 3.627 -17.765 1.00 75.81 92 THR A O 1
ATOM 680 N N . ILE A 1 93 ? -5.295 2.899 -16.256 1.00 71.12 93 ILE A N 1
ATOM 681 C CA . ILE A 1 93 ? -4.136 3.270 -17.058 1.00 71.12 93 ILE A CA 1
ATOM 682 C C . ILE A 1 93 ? -3.875 2.144 -18.047 1.00 71.12 93 ILE A C 1
ATOM 684 O O . ILE A 1 93 ? -3.391 1.077 -17.688 1.00 71.12 93 ILE A O 1
ATOM 688 N N . GLY A 1 94 ? -4.264 2.380 -19.298 1.00 59.41 94 GLY A N 1
ATOM 689 C CA . GLY A 1 94 ? -4.009 1.448 -20.387 1.00 59.41 94 GLY A CA 1
ATOM 690 C C . GLY A 1 94 ? -2.513 1.244 -20.636 1.00 59.41 94 GLY A C 1
ATOM 691 O O . GLY A 1 94 ? -1.684 2.091 -20.301 1.00 59.41 94 GLY A O 1
ATOM 692 N N . PHE A 1 95 ? -2.190 0.136 -21.301 1.00 61.22 95 PHE A N 1
ATOM 693 C CA . PHE A 1 95 ? -0.830 -0.248 -21.700 1.00 61.22 95 PHE A CA 1
ATOM 694 C C . PHE A 1 95 ? -0.174 0.708 -22.720 1.00 61.22 95 PHE A C 1
ATOM 696 O O . PHE A 1 95 ? 0.979 0.508 -23.086 1.00 61.22 95 PHE A O 1
ATOM 703 N N . ASP A 1 96 ? -0.885 1.745 -23.172 1.00 68.94 96 ASP A N 1
ATOM 704 C CA . ASP A 1 96 ? -0.447 2.666 -24.230 1.00 68.94 96 ASP A CA 1
ATOM 705 C C . ASP A 1 96 ? 0.464 3.804 -23.731 1.00 68.94 96 ASP A C 1
ATOM 707 O O . ASP A 1 96 ? 0.957 4.608 -24.523 1.00 68.94 96 ASP A O 1
ATOM 711 N N . VAL A 1 97 ? 0.689 3.903 -22.418 1.00 76.19 97 VAL A N 1
ATOM 712 C CA . VAL A 1 97 ? 1.597 4.888 -21.815 1.00 76.19 97 VAL A CA 1
ATOM 713 C C . VAL A 1 97 ? 2.884 4.191 -21.388 1.00 76.19 97 VAL A C 1
ATOM 715 O O . VAL A 1 97 ? 2.823 3.120 -20.786 1.00 76.19 97 VAL A O 1
ATOM 718 N N . ALA A 1 98 ? 4.040 4.816 -21.645 1.00 80.25 98 ALA A N 1
ATOM 719 C CA . ALA A 1 98 ? 5.329 4.299 -21.187 1.00 80.25 98 ALA A CA 1
ATOM 720 C C . ALA A 1 98 ? 5.312 4.017 -19.675 1.00 80.25 98 ALA A C 1
ATOM 722 O O . ALA A 1 98 ? 4.804 4.826 -18.892 1.00 80.25 98 ALA A O 1
ATOM 723 N N . GLU A 1 99 ? 5.885 2.876 -19.286 1.00 77.88 99 GLU A N 1
ATOM 724 C CA . GLU A 1 99 ? 5.835 2.305 -17.931 1.00 77.88 99 GLU A CA 1
ATOM 725 C C . GLU A 1 99 ? 6.202 3.323 -16.839 1.00 77.88 99 GLU A C 1
ATOM 727 O O . GLU A 1 99 ? 5.518 3.451 -15.825 1.00 77.88 99 GLU A O 1
ATOM 732 N N . VAL A 1 100 ? 7.202 4.163 -17.106 1.00 79.88 100 VAL A N 1
ATOM 733 C CA . VAL A 1 100 ? 7.648 5.249 -16.223 1.00 79.88 100 VAL A CA 1
ATOM 734 C C . VAL A 1 100 ? 6.536 6.200 -1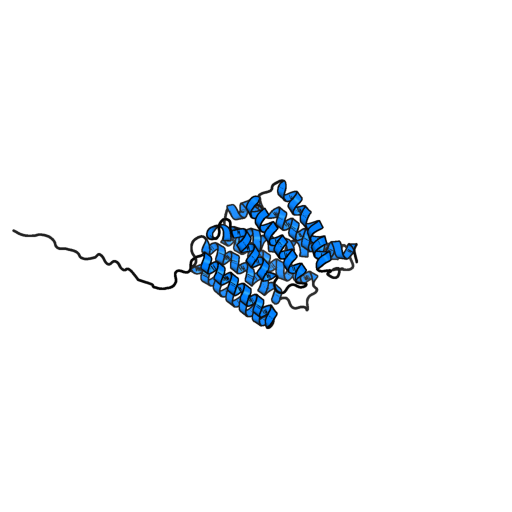5.791 1.00 79.88 100 VAL A C 1
ATOM 736 O O . VAL A 1 100 ? 6.456 6.576 -14.618 1.00 79.88 100 VAL A O 1
ATOM 739 N N . TYR A 1 101 ? 5.660 6.602 -16.711 1.00 83.62 101 TYR A N 1
ATOM 740 C CA . TYR A 1 101 ? 4.597 7.553 -16.392 1.00 83.62 101 TYR A CA 1
ATOM 741 C C . TYR A 1 101 ? 3.429 6.890 -15.665 1.00 83.62 101 TYR A C 1
ATOM 743 O O . TYR A 1 101 ? 2.695 7.578 -14.952 1.00 83.62 101 TYR A O 1
ATOM 751 N N . GLN A 1 102 ? 3.275 5.569 -15.787 1.00 86.88 102 GLN A N 1
ATOM 752 C CA . GLN A 1 102 ? 2.207 4.831 -15.117 1.00 86.88 102 GLN A CA 1
ATOM 753 C C . GLN A 1 102 ? 2.327 4.961 -13.594 1.00 86.88 102 GLN A C 1
ATOM 755 O O . GLN A 1 102 ? 1.327 5.236 -12.933 1.00 86.88 102 GLN A O 1
ATOM 760 N N . TYR A 1 103 ? 3.546 4.897 -13.039 1.00 88.19 103 TYR A N 1
ATOM 761 C CA . TYR A 1 103 ? 3.773 5.096 -11.601 1.00 88.19 103 TYR A CA 1
ATOM 762 C C . TYR A 1 103 ? 3.213 6.433 -11.110 1.00 88.19 103 TYR A C 1
ATOM 764 O O . TYR A 1 103 ? 2.465 6.475 -10.136 1.00 88.19 103 TYR A O 1
ATOM 772 N N . GLY A 1 104 ? 3.532 7.530 -11.802 1.00 89.50 104 GLY A N 1
ATOM 773 C CA . GLY A 1 104 ? 3.044 8.860 -11.436 1.00 89.50 104 GLY A CA 1
ATOM 774 C C . GLY A 1 104 ? 1.535 9.006 -11.610 1.00 89.50 104 GLY A C 1
ATOM 775 O O . GLY A 1 104 ? 0.862 9.548 -10.735 1.00 89.50 104 GLY A O 1
ATOM 776 N N . LEU A 1 105 ? 0.994 8.496 -12.715 1.00 90.75 105 LEU A N 1
ATOM 777 C CA . LEU A 1 105 ? -0.424 8.620 -13.036 1.00 90.75 105 LEU A CA 1
ATOM 778 C C . LEU A 1 105 ? -1.326 7.778 -12.116 1.00 90.75 105 LEU A C 1
ATOM 780 O O . LEU A 1 105 ? -2.441 8.211 -11.836 1.00 90.75 105 LEU A O 1
ATOM 784 N N . VAL A 1 106 ? -0.868 6.626 -11.607 1.00 91.12 106 VAL A N 1
ATOM 785 C CA . VAL A 1 106 ? -1.587 5.869 -10.560 1.00 91.12 106 VAL A CA 1
ATOM 786 C C . VAL A 1 106 ? -1.340 6.493 -9.189 1.00 91.12 106 VAL A C 1
ATOM 788 O O . VAL A 1 106 ? -2.274 6.776 -8.435 1.00 91.12 106 VAL A O 1
ATOM 791 N N . GLY A 1 107 ? -0.072 6.705 -8.836 1.00 92.56 107 GLY A N 1
ATOM 792 C CA . GLY A 1 107 ? 0.299 7.029 -7.466 1.00 92.56 107 GLY A CA 1
ATOM 793 C C . GLY A 1 107 ? -0.043 8.452 -7.051 1.00 92.56 107 GLY A C 1
ATOM 794 O O . GLY A 1 107 ? -0.416 8.656 -5.901 1.00 92.56 107 GLY A O 1
ATOM 795 N N . ALA A 1 108 ? 0.017 9.443 -7.945 1.00 94.88 108 ALA A N 1
ATOM 796 C CA . ALA A 1 108 ? -0.336 10.821 -7.599 1.00 94.88 108 ALA A CA 1
ATOM 797 C C . ALA A 1 108 ? -1.810 10.976 -7.171 1.00 94.88 108 ALA A C 1
ATOM 799 O O . ALA A 1 108 ? -2.048 11.486 -6.069 1.00 94.88 108 ALA A O 1
ATOM 800 N N . PRO A 1 109 ? -2.817 10.526 -7.951 1.00 95.69 109 PRO A N 1
ATOM 801 C CA . PRO A 1 109 ? -4.208 10.581 -7.506 1.00 95.69 109 PRO A CA 1
ATOM 802 C C . PRO A 1 109 ? -4.466 9.699 -6.282 1.00 95.69 109 PRO A C 1
ATOM 804 O O . PRO A 1 109 ? -5.243 10.091 -5.407 1.00 95.69 109 PRO A O 1
ATOM 807 N N . LEU A 1 110 ? -3.782 8.558 -6.151 1.00 97.00 110 LEU A N 1
ATOM 808 C CA . LEU A 1 110 ? -3.891 7.737 -4.948 1.00 97.00 110 LEU A CA 1
ATOM 809 C C . LEU A 1 110 ? -3.354 8.460 -3.708 1.00 97.00 110 LEU A C 1
ATOM 811 O O . LEU A 1 110 ? -4.005 8.451 -2.665 1.00 97.00 110 LEU A O 1
ATOM 815 N N . LEU A 1 111 ? -2.208 9.133 -3.820 1.00 96.88 111 LEU A N 1
ATOM 816 C CA . LEU A 1 111 ? -1.608 9.912 -2.741 1.00 96.88 111 LEU A CA 1
ATOM 817 C C . LEU A 1 111 ? -2.510 11.084 -2.329 1.00 96.88 111 LEU A C 1
ATOM 819 O O . LEU A 1 111 ? -2.627 11.382 -1.139 1.00 96.88 111 LEU A O 1
ATOM 823 N N . LEU A 1 112 ? -3.210 11.709 -3.282 1.00 97.62 112 LEU A N 1
ATOM 824 C CA . LEU A 1 112 ? -4.263 12.684 -2.981 1.00 97.62 112 LEU A CA 1
ATOM 825 C C . LEU A 1 112 ? -5.424 12.041 -2.211 1.00 97.62 112 LEU A C 1
ATOM 827 O O . LEU A 1 112 ? -5.887 12.616 -1.226 1.00 97.62 112 LEU A O 1
ATOM 831 N N . GLY A 1 113 ? -5.856 10.839 -2.605 1.00 97.69 113 GLY A N 1
ATOM 832 C CA . GLY A 1 113 ? -6.854 10.053 -1.876 1.00 97.69 113 GLY A CA 1
ATOM 833 C C . GLY A 1 113 ? -6.419 9.740 -0.442 1.00 97.69 113 GLY A C 1
ATOM 834 O O . GLY A 1 113 ? -7.173 9.977 0.500 1.00 97.69 113 GLY A O 1
ATOM 835 N N . VAL A 1 114 ? -5.173 9.299 -0.255 1.00 97.69 114 VAL A N 1
ATOM 836 C CA . VAL A 1 114 ? -4.550 9.069 1.058 1.00 97.69 114 VAL A CA 1
ATOM 837 C C . VAL A 1 114 ? -4.538 10.356 1.888 1.00 97.69 114 VAL A C 1
ATOM 839 O O . VAL A 1 114 ? -4.933 10.341 3.053 1.00 97.69 114 VAL A O 1
ATOM 842 N N . ALA A 1 115 ? -4.149 11.491 1.301 1.00 96.62 115 ALA A N 1
ATOM 843 C CA . ALA A 1 115 ? -4.135 12.781 1.987 1.00 96.62 115 ALA A CA 1
ATOM 844 C C . ALA A 1 115 ? -5.547 13.275 2.354 1.00 96.62 115 ALA A C 1
ATOM 846 O O . ALA A 1 115 ? -5.731 13.890 3.408 1.00 96.62 115 ALA A O 1
ATOM 847 N N . ALA A 1 116 ? -6.547 13.016 1.509 1.00 96.88 116 ALA A N 1
ATOM 848 C CA . ALA A 1 116 ? -7.945 13.324 1.790 1.00 96.88 116 ALA A CA 1
ATOM 849 C C . ALA A 1 116 ? -8.492 12.443 2.923 1.00 96.88 116 ALA A C 1
ATOM 851 O O . ALA A 1 116 ? -9.102 12.961 3.857 1.00 96.88 116 ALA A O 1
ATOM 852 N N . ALA A 1 117 ? -8.204 11.138 2.898 1.00 96.81 117 ALA A N 1
ATOM 853 C CA . ALA A 1 117 ? -8.561 10.213 3.969 1.00 96.81 117 ALA A CA 1
ATOM 854 C C . ALA A 1 117 ? -7.905 10.614 5.296 1.00 96.81 117 ALA A C 1
ATOM 856 O O . ALA A 1 117 ? -8.588 10.702 6.310 1.00 96.81 117 ALA A O 1
ATOM 857 N N . ALA A 1 118 ? -6.613 10.953 5.293 1.00 95.88 118 ALA A N 1
ATOM 858 C CA . ALA A 1 118 ? -5.910 11.422 6.485 1.00 95.88 118 ALA A CA 1
ATOM 859 C C . ALA A 1 118 ? -6.581 12.644 7.125 1.00 95.88 118 ALA A C 1
ATOM 861 O O . ALA A 1 118 ? -6.768 12.689 8.340 1.00 95.88 118 ALA A O 1
ATOM 862 N N . ARG A 1 119 ? -6.979 13.622 6.299 1.00 93.81 119 ARG A N 1
ATOM 863 C CA . ARG A 1 119 ? -7.719 14.805 6.756 1.00 93.81 119 ARG A CA 1
ATOM 864 C C . ARG A 1 119 ? -9.116 14.464 7.264 1.00 93.81 119 ARG A C 1
ATOM 866 O O . ARG A 1 119 ? -9.565 15.085 8.214 1.00 93.81 119 ARG A O 1
ATOM 873 N N . ALA A 1 120 ? -9.795 13.495 6.654 1.00 92.88 120 ALA A N 1
ATOM 874 C CA . ALA A 1 120 ? -11.125 13.069 7.083 1.00 92.88 120 ALA A CA 1
ATOM 875 C C . ALA A 1 120 ? -11.110 12.280 8.405 1.00 92.88 120 ALA A C 1
ATOM 877 O O . ALA A 1 120 ? -12.095 12.309 9.139 1.00 92.88 120 ALA A O 1
ATOM 878 N N . LEU A 1 121 ? -10.018 11.562 8.688 1.00 92.62 121 LEU A N 1
ATOM 879 C CA . LEU A 1 121 ? -9.827 10.804 9.928 1.00 92.62 121 LEU A CA 1
ATOM 880 C C . LEU A 1 121 ? -9.357 11.682 11.098 1.00 92.62 121 LEU A C 1
ATOM 882 O O . LEU A 1 121 ? -9.647 11.356 12.244 1.00 92.62 121 LEU A O 1
ATOM 886 N N . ASP A 1 122 ? -8.602 12.748 10.808 1.00 86.25 122 ASP A N 1
ATOM 887 C CA . ASP A 1 122 ? -8.121 13.785 11.741 1.00 86.25 122 ASP A CA 1
ATOM 888 C C . ASP A 1 122 ? -7.645 13.280 13.121 1.00 86.25 122 ASP A C 1
ATOM 890 O O . ASP A 1 122 ? -7.931 13.839 14.180 1.00 86.25 122 ASP A O 1
ATOM 894 N N . SER A 1 123 ? -6.905 12.170 13.130 1.00 86.06 123 SER A N 1
ATOM 895 C CA . SER A 1 123 ? -6.439 11.546 14.369 1.00 86.06 123 SER A CA 1
ATOM 896 C C . SER A 1 123 ? -5.030 12.008 14.733 1.00 86.06 123 SER A C 1
ATOM 898 O O . SER A 1 123 ? -4.072 11.806 13.985 1.00 86.06 123 SER A O 1
ATOM 900 N N . SER A 1 124 ? -4.855 12.568 15.932 1.00 84.25 124 SER A N 1
ATOM 901 C CA . SER A 1 124 ? -3.533 12.973 16.436 1.00 84.25 124 SER A CA 1
ATOM 902 C C . SER A 1 124 ? -2.543 11.803 16.497 1.00 84.25 124 SER A C 1
ATOM 904 O O . SER A 1 124 ? -1.362 11.974 16.195 1.00 84.25 124 SER A O 1
ATOM 906 N N . ALA A 1 125 ? -3.021 10.596 16.821 1.00 82.81 125 ALA A N 1
ATOM 907 C CA . ALA A 1 125 ? -2.214 9.378 16.832 1.00 82.81 125 ALA A CA 1
ATOM 908 C C . ALA A 1 125 ? -1.750 8.982 15.421 1.00 82.81 125 ALA A C 1
ATOM 910 O O . ALA A 1 125 ? -0.595 8.587 15.241 1.00 82.81 125 ALA A O 1
ATOM 911 N N . LEU A 1 126 ? -2.625 9.146 14.422 1.00 89.00 126 LEU A N 1
ATOM 912 C CA . LEU A 1 126 ? -2.307 8.917 13.015 1.00 89.00 126 LEU A CA 1
ATOM 913 C C . LEU A 1 126 ? -1.166 9.845 12.578 1.00 89.00 126 LEU A C 1
ATOM 915 O O . LEU A 1 126 ? -0.126 9.369 12.124 1.00 89.00 126 LEU A O 1
ATOM 919 N N . TRP A 1 127 ? -1.292 11.152 12.803 1.00 89.25 127 TRP A N 1
ATOM 920 C CA . TRP A 1 127 ? -0.251 12.128 12.454 1.00 89.25 127 TRP A CA 1
ATOM 921 C C . TRP A 1 127 ? 1.044 11.965 13.261 1.00 89.25 127 TRP A C 1
ATOM 923 O O . TRP A 1 127 ? 2.139 12.171 12.732 1.00 89.25 127 TRP A O 1
ATOM 933 N N . ALA A 1 128 ? 0.957 11.551 14.528 1.00 85.88 128 ALA A N 1
ATOM 934 C CA . ALA A 1 128 ? 2.132 11.279 15.351 1.00 85.88 128 ALA A CA 1
ATOM 935 C C . ALA A 1 128 ? 2.994 10.149 14.763 1.00 85.88 128 ALA A C 1
ATOM 937 O O . ALA A 1 128 ? 4.221 10.227 14.826 1.00 85.88 128 ALA A O 1
ATOM 938 N N . SER A 1 129 ? 2.377 9.131 14.152 1.00 87.12 129 SER A N 1
ATOM 939 C CA . SER A 1 129 ? 3.103 8.005 13.545 1.00 87.12 129 SER A CA 1
ATOM 940 C C . SER A 1 129 ? 3.969 8.394 12.338 1.00 87.12 129 SER A C 1
ATOM 942 O O . SER A 1 129 ? 5.003 7.768 12.108 1.00 87.12 129 SER A O 1
ATOM 944 N N . LEU A 1 130 ? 3.625 9.473 11.624 1.00 86.69 130 LEU A N 1
ATOM 945 C CA . LEU A 1 130 ? 4.459 10.034 10.551 1.00 86.69 130 LEU A CA 1
ATOM 946 C C . LEU A 1 130 ? 5.647 10.841 11.066 1.00 86.69 130 LEU A C 1
ATOM 948 O O . LEU A 1 130 ? 6.627 11.011 10.356 1.00 86.69 130 LEU A O 1
ATOM 952 N N . ARG A 1 131 ? 5.564 11.377 12.284 1.00 85.75 131 ARG A N 1
ATOM 953 C CA . ARG A 1 131 ? 6.609 12.233 12.869 1.00 85.75 131 ARG A CA 1
ATOM 954 C C . ARG A 1 131 ? 7.528 11.478 13.819 1.00 85.75 131 ARG A C 1
ATOM 956 O O . ARG A 1 131 ? 8.562 11.998 14.232 1.00 85.75 131 ARG A O 1
ATOM 963 N N . ARG A 1 132 ? 7.141 10.266 14.213 1.00 85.50 132 ARG A N 1
ATOM 964 C CA . ARG A 1 132 ? 7.874 9.466 15.184 1.00 85.50 132 ARG A CA 1
ATOM 965 C C . ARG A 1 132 ? 9.097 8.851 14.521 1.00 85.50 132 ARG A C 1
ATOM 967 O O . ARG A 1 132 ? 8.985 7.890 13.767 1.00 85.50 132 ARG A O 1
ATOM 974 N N . TRP A 1 133 ? 10.269 9.374 14.849 1.00 82.12 133 TRP A N 1
ATOM 975 C CA . TRP A 1 133 ? 11.537 8.752 14.490 1.00 82.12 133 TRP A CA 1
ATOM 976 C C . TRP A 1 133 ? 12.093 7.952 15.669 1.00 82.12 133 TRP A C 1
ATOM 978 O O . TRP A 1 133 ? 12.036 8.383 16.819 1.00 82.12 133 TRP A O 1
ATOM 988 N N . SER A 1 134 ? 12.636 6.774 15.382 1.00 84.44 134 SER A N 1
ATOM 989 C CA . SER A 1 134 ? 13.379 5.953 16.341 1.00 84.44 134 SER A CA 1
ATOM 990 C C . SER A 1 134 ? 14.634 5.439 15.656 1.00 84.44 134 SER A C 1
ATOM 992 O O . SER A 1 134 ? 14.588 5.179 14.458 1.00 84.44 134 SER A O 1
ATOM 994 N N . TRP A 1 135 ? 15.711 5.198 16.397 1.00 86.56 135 TRP A N 1
ATOM 995 C CA . TRP A 1 135 ? 16.944 4.621 15.846 1.00 86.56 135 TRP A CA 1
ATOM 996 C C . TRP A 1 135 ? 16.716 3.275 15.129 1.00 86.56 135 TRP A C 1
ATOM 998 O O . TRP A 1 135 ? 17.425 2.966 14.180 1.00 86.56 135 TRP A O 1
ATOM 1008 N N . LEU A 1 136 ? 15.666 2.530 15.501 1.00 87.06 136 LEU A N 1
ATOM 1009 C CA . LEU A 1 136 ? 15.218 1.312 14.814 1.00 87.06 136 LEU A CA 1
ATOM 1010 C C . LEU A 1 136 ? 14.699 1.548 13.381 1.00 87.06 136 LEU A C 1
ATOM 1012 O O . LEU A 1 136 ? 14.632 0.598 12.612 1.00 87.06 136 LEU A O 1
ATOM 1016 N N . GLN A 1 137 ? 14.339 2.780 12.996 1.00 91.25 137 GLN A N 1
ATOM 1017 C CA . GLN A 1 137 ? 13.855 3.082 11.641 1.00 91.25 137 GLN A CA 1
ATOM 1018 C C . GLN A 1 137 ? 14.980 3.044 10.610 1.00 91.25 137 GLN A C 1
ATOM 1020 O O . GLN A 1 137 ? 14.721 2.711 9.462 1.00 91.25 137 GLN A O 1
ATOM 1025 N N . LEU A 1 138 ? 16.217 3.356 11.006 1.00 94.19 138 LEU A N 1
ATOM 1026 C CA . LEU A 1 138 ? 17.356 3.368 10.092 1.00 94.19 138 LEU A CA 1
ATOM 1027 C C . LEU A 1 138 ? 17.693 1.969 9.542 1.00 94.19 138 LEU A C 1
ATOM 1029 O O . LEU A 1 138 ? 17.712 1.822 8.323 1.00 94.19 138 LEU A O 1
ATOM 1033 N N . PRO A 1 139 ? 17.904 0.923 10.369 1.00 95.88 139 PRO A N 1
ATOM 1034 C CA . PRO A 1 139 ? 18.142 -0.418 9.841 1.00 95.88 139 PRO A CA 1
ATOM 1035 C C . PRO A 1 139 ? 16.927 -0.967 9.081 1.00 95.88 139 PRO A C 1
ATOM 1037 O O . PRO A 1 139 ? 17.106 -1.678 8.097 1.00 95.88 139 PRO A O 1
ATOM 1040 N N . VAL A 1 140 ? 15.699 -0.604 9.479 1.00 96.88 140 VAL A N 1
ATOM 1041 C CA . VAL A 1 140 ? 14.487 -0.960 8.721 1.00 96.88 140 VAL A CA 1
ATOM 1042 C C . VAL A 1 140 ? 14.513 -0.309 7.339 1.00 96.88 140 VAL A C 1
ATOM 1044 O O . VAL A 1 140 ? 14.384 -1.020 6.352 1.00 96.88 140 VAL A O 1
ATOM 1047 N N . ALA A 1 141 ? 14.753 0.998 7.245 1.00 97.12 141 ALA A N 1
ATOM 1048 C CA . ALA A 1 141 ? 14.858 1.716 5.977 1.00 97.12 141 ALA A CA 1
ATOM 1049 C C . ALA A 1 141 ? 15.922 1.092 5.064 1.00 97.12 141 ALA A C 1
ATOM 1051 O O . ALA A 1 141 ? 15.640 0.752 3.919 1.00 97.12 141 ALA A O 1
ATOM 1052 N N . LEU A 1 142 ? 17.126 0.858 5.594 1.00 97.50 142 LEU A N 1
ATOM 1053 C CA . LEU A 1 142 ? 18.230 0.275 4.830 1.00 97.50 142 LEU A CA 1
ATOM 1054 C C . LEU A 1 142 ? 17.960 -1.165 4.378 1.00 97.50 142 LEU A C 1
ATOM 1056 O O . LEU A 1 142 ? 18.517 -1.584 3.366 1.00 97.50 142 LEU A O 1
ATOM 1060 N N . SER A 1 143 ? 17.077 -1.905 5.060 1.00 98.19 143 SER A N 1
ATOM 1061 C CA . SER A 1 143 ? 16.676 -3.252 4.630 1.00 98.19 143 SER A CA 1
ATOM 1062 C C . SER A 1 143 ? 15.993 -3.271 3.258 1.00 98.19 143 SER A C 1
ATOM 1064 O O . SER A 1 143 ? 16.007 -4.303 2.592 1.00 98.19 143 SER A O 1
ATOM 1066 N N . GLY A 1 144 ? 15.473 -2.132 2.788 1.00 98.25 144 GLY A N 1
ATOM 1067 C CA . GLY A 1 144 ? 14.905 -2.006 1.449 1.00 98.25 144 GLY A CA 1
ATOM 1068 C C . GLY A 1 144 ? 15.875 -2.386 0.331 1.00 98.25 144 GLY A C 1
ATOM 1069 O O . GLY A 1 144 ? 15.471 -3.027 -0.630 1.00 98.25 144 GLY A O 1
ATOM 1070 N N . VAL A 1 145 ? 17.169 -2.087 0.479 1.00 98.00 145 VAL A N 1
ATOM 1071 C CA . VAL A 1 145 ? 18.190 -2.389 -0.540 1.00 98.00 145 VAL A CA 1
ATOM 1072 C C . VAL A 1 145 ? 18.367 -3.902 -0.768 1.00 98.00 145 VAL A C 1
ATOM 1074 O O . VAL A 1 145 ? 18.176 -4.347 -1.904 1.00 98.00 145 VAL A O 1
ATOM 1077 N N . PRO A 1 146 ? 18.681 -4.728 0.258 1.00 98.19 146 PRO A N 1
ATOM 1078 C CA . PRO A 1 146 ? 18.763 -6.176 0.075 1.00 98.19 146 PRO A CA 1
ATOM 1079 C C . PRO A 1 146 ? 17.406 -6.805 -0.257 1.00 98.19 146 PRO A C 1
ATOM 1081 O O . PRO A 1 146 ? 17.364 -7.753 -1.036 1.00 98.19 146 PRO A O 1
ATOM 1084 N N . LEU A 1 147 ? 16.286 -6.281 0.258 1.00 98.50 147 LEU A N 1
ATOM 1085 C CA . LEU A 1 147 ? 14.959 -6.757 -0.150 1.00 98.50 147 LEU A CA 1
ATOM 1086 C C . LEU A 1 147 ? 14.692 -6.496 -1.638 1.00 98.50 147 LEU A C 1
ATOM 1088 O O . LEU A 1 147 ? 14.144 -7.363 -2.311 1.00 98.50 147 LEU A O 1
ATOM 1092 N N . GLY A 1 148 ? 15.134 -5.351 -2.163 1.00 98.12 148 GLY A N 1
ATOM 1093 C CA . GLY A 1 148 ? 15.090 -5.041 -3.590 1.00 98.12 148 GLY A CA 1
ATOM 1094 C C . GLY A 1 148 ? 15.916 -6.022 -4.423 1.00 98.12 148 GLY A C 1
ATOM 1095 O O . GLY A 1 148 ? 15.502 -6.388 -5.518 1.00 98.12 148 GLY A O 1
ATOM 1096 N N . LEU A 1 149 ? 17.045 -6.509 -3.892 1.00 98.00 149 LEU A N 1
ATOM 1097 C CA . LEU A 1 149 ? 17.855 -7.530 -4.565 1.00 98.00 149 LEU A CA 1
ATOM 1098 C C . LEU A 1 149 ? 17.102 -8.854 -4.629 1.00 98.00 149 LEU A C 1
ATOM 1100 O O . LEU A 1 149 ? 17.025 -9.464 -5.689 1.00 98.00 149 LEU A O 1
ATOM 1104 N N . PHE A 1 150 ? 16.505 -9.291 -3.518 1.00 98.12 150 PHE A N 1
ATOM 1105 C CA . PHE A 1 150 ? 15.679 -10.500 -3.513 1.00 98.12 150 PHE A CA 1
ATOM 1106 C C . PHE A 1 150 ? 14.489 -10.377 -4.469 1.00 98.12 150 PHE A C 1
ATOM 1108 O O . PHE A 1 150 ? 14.238 -11.298 -5.241 1.00 98.12 150 PHE A O 1
ATOM 1115 N N . ALA A 1 151 ? 13.807 -9.230 -4.471 1.00 97.56 151 ALA A N 1
ATOM 1116 C CA . ALA A 1 151 ? 12.746 -8.917 -5.423 1.00 97.56 151 ALA A CA 1
ATOM 1117 C C . ALA A 1 151 ? 13.222 -9.065 -6.878 1.00 97.56 151 ALA A C 1
ATOM 1119 O O . ALA A 1 151 ? 12.588 -9.788 -7.648 1.00 97.56 151 ALA A O 1
ATOM 1120 N N . TYR A 1 152 ? 14.360 -8.456 -7.228 1.00 97.06 152 TYR A N 1
ATOM 1121 C CA . TYR A 1 152 ? 14.978 -8.580 -8.549 1.00 97.06 152 TYR A CA 1
ATOM 1122 C C . TYR A 1 152 ? 15.314 -10.033 -8.898 1.00 97.06 152 TYR A C 1
ATOM 1124 O O . TYR A 1 152 ? 14.961 -10.510 -9.969 1.00 97.06 152 TYR A O 1
ATOM 1132 N N . LEU A 1 153 ? 15.947 -10.781 -7.992 1.00 96.75 153 LEU A N 1
ATOM 1133 C CA . LEU A 1 153 ? 16.350 -12.164 -8.259 1.00 96.75 153 LEU A CA 1
ATOM 1134 C C . LEU A 1 153 ? 15.158 -13.105 -8.492 1.00 96.75 153 LEU A C 1
ATOM 1136 O O . LEU A 1 153 ? 15.302 -14.091 -9.219 1.00 96.75 153 LEU A O 1
ATOM 1140 N N . ILE A 1 154 ? 14.004 -12.805 -7.885 1.00 96.50 154 ILE A N 1
ATOM 1141 C CA . ILE A 1 154 ? 12.764 -13.575 -8.037 1.00 96.50 154 ILE A CA 1
ATOM 1142 C C . ILE A 1 154 ? 12.018 -13.183 -9.317 1.00 96.50 154 ILE A C 1
ATOM 1144 O O . ILE A 1 154 ? 11.605 -14.067 -10.065 1.00 96.50 154 ILE A O 1
ATOM 1148 N N . ALA A 1 155 ? 11.799 -11.884 -9.544 1.00 94.81 155 ALA A N 1
ATOM 1149 C CA . ALA A 1 155 ? 10.973 -11.396 -10.650 1.00 94.81 155 ALA A CA 1
ATOM 1150 C C . ALA A 1 155 ? 11.746 -11.235 -11.964 1.00 94.81 155 ALA A C 1
ATOM 1152 O O . ALA A 1 155 ? 11.162 -11.424 -13.024 1.00 94.81 155 ALA A O 1
ATOM 1153 N N . ARG A 1 156 ? 13.042 -10.913 -11.883 1.00 92.56 156 ARG A N 1
ATOM 1154 C CA . ARG A 1 156 ? 13.940 -10.586 -13.002 1.00 92.56 156 ARG A CA 1
ATOM 1155 C C . ARG A 1 156 ? 13.299 -9.645 -14.034 1.00 92.56 156 ARG A C 1
ATOM 1157 O O . ARG A 1 156 ? 13.202 -10.026 -15.198 1.00 92.56 156 ARG A O 1
ATOM 1164 N N . PRO A 1 157 ? 12.823 -8.458 -13.614 1.00 89.50 157 PRO A N 1
ATOM 1165 C CA . PRO A 1 157 ? 12.301 -7.477 -14.553 1.00 89.50 157 PRO A CA 1
ATOM 1166 C C . PRO A 1 157 ? 13.408 -6.992 -15.493 1.00 89.50 157 PRO A C 1
ATOM 1168 O O . PRO A 1 157 ? 14.578 -6.927 -15.098 1.00 89.50 157 PRO A O 1
ATOM 1171 N N . ASP A 1 158 ? 13.018 -6.610 -16.706 1.00 86.94 158 ASP A N 1
ATOM 1172 C CA . ASP A 1 158 ? 13.905 -5.884 -17.606 1.00 86.94 158 ASP A CA 1
ATOM 1173 C C . ASP A 1 158 ? 14.262 -4.516 -16.990 1.00 86.94 158 ASP A C 1
ATOM 1175 O O . ASP A 1 158 ? 13.431 -3.903 -16.309 1.00 86.94 158 ASP A O 1
ATOM 1179 N N . PRO A 1 159 ? 15.499 -4.026 -17.178 1.00 84.25 159 PRO A N 1
ATOM 1180 C CA . PRO A 1 159 ? 15.899 -2.723 -16.670 1.00 84.25 159 PRO A CA 1
ATOM 1181 C C . PRO A 1 159 ? 15.072 -1.611 -17.320 1.00 84.25 159 PRO A C 1
ATOM 1183 O O . PRO A 1 159 ? 15.021 -1.494 -18.545 1.00 84.25 159 PRO A O 1
ATOM 1186 N N . ILE A 1 160 ? 14.491 -0.737 -16.494 1.00 83.75 160 ILE A N 1
ATOM 1187 C CA . ILE A 1 160 ? 13.903 0.513 -16.982 1.00 83.75 160 ILE A CA 1
ATOM 1188 C C . ILE A 1 160 ? 15.049 1.495 -17.262 1.00 83.75 160 ILE A C 1
ATOM 1190 O O . ILE A 1 160 ? 15.519 2.199 -16.362 1.00 83.75 160 ILE A O 1
ATOM 1194 N N . ASP A 1 161 ? 15.520 1.512 -18.510 1.00 78.44 161 ASP A N 1
ATOM 1195 C CA . ASP A 1 161 ? 16.568 2.418 -18.981 1.00 78.44 161 ASP A CA 1
ATOM 1196 C C . ASP A 1 161 ? 15.998 3.524 -19.883 1.00 78.44 161 ASP A C 1
ATOM 1198 O O . ASP A 1 161 ? 15.443 3.280 -20.951 1.00 78.44 161 ASP A O 1
ATOM 1202 N N . GLU A 1 162 ? 16.184 4.769 -19.450 1.00 83.12 162 GLU A N 1
ATOM 1203 C CA . GLU A 1 162 ? 15.797 5.985 -20.174 1.00 83.12 162 GLU A CA 1
ATOM 1204 C C . GLU A 1 162 ? 16.950 6.538 -21.042 1.00 83.12 162 GLU A C 1
ATOM 1206 O O . GLU A 1 162 ? 16.892 7.665 -21.541 1.00 83.12 162 GLU A O 1
ATOM 1211 N N . GLY A 1 163 ? 18.065 5.805 -21.156 1.00 82.69 163 GLY A N 1
ATOM 1212 C CA . GLY A 1 163 ? 19.247 6.165 -21.945 1.00 82.69 163 GLY A CA 1
ATOM 1213 C C . GLY A 1 163 ? 20.047 7.349 -21.392 1.00 82.69 163 GLY A C 1
ATOM 1214 O O . GLY A 1 163 ? 21.059 7.754 -21.967 1.00 82.69 163 GLY A O 1
ATOM 1215 N N . THR A 1 164 ? 19.613 7.938 -20.272 1.00 89.06 164 THR A N 1
ATOM 1216 C CA . THR A 1 164 ? 20.297 9.041 -19.592 1.00 89.06 164 THR A CA 1
ATOM 1217 C C . THR A 1 164 ? 20.191 8.901 -18.079 1.00 89.06 164 THR A C 1
ATOM 1219 O O . THR A 1 164 ? 19.133 8.577 -17.543 1.00 89.06 164 THR A O 1
ATOM 1222 N N . TRP A 1 165 ? 21.253 9.277 -17.360 1.00 88.44 165 TRP A N 1
ATOM 1223 C CA . TRP A 1 165 ? 21.263 9.235 -15.891 1.00 88.44 165 TRP A CA 1
ATOM 1224 C C . TRP A 1 165 ? 20.147 10.080 -15.250 1.00 88.44 165 TRP A C 1
ATOM 1226 O O . TRP A 1 165 ? 19.667 9.752 -14.167 1.00 88.44 165 TRP A O 1
ATOM 1236 N N . ARG A 1 166 ? 19.722 11.171 -15.909 1.00 91.69 166 ARG A N 1
ATOM 1237 C CA . ARG A 1 166 ? 18.619 12.027 -15.440 1.00 91.69 166 ARG A CA 1
ATOM 1238 C C . ARG A 1 166 ? 17.274 11.326 -15.570 1.00 91.69 166 ARG A C 1
ATOM 1240 O O . ARG A 1 166 ? 16.471 11.426 -14.648 1.00 91.69 166 ARG A O 1
ATOM 1247 N N . GLY A 1 167 ? 17.052 10.634 -16.687 1.00 91.12 167 GLY A N 1
ATOM 1248 C CA . GLY A 1 167 ? 15.865 9.813 -16.895 1.00 91.12 167 GLY A CA 1
ATOM 1249 C C . GLY A 1 167 ? 15.783 8.721 -15.835 1.00 91.12 167 GLY A C 1
ATOM 1250 O O . GLY A 1 167 ? 14.838 8.707 -15.054 1.00 91.12 167 GLY A O 1
ATOM 1251 N N . THR A 1 168 ? 16.839 7.916 -15.684 1.00 90.81 168 THR A N 1
ATOM 1252 C CA . THR A 1 168 ? 16.9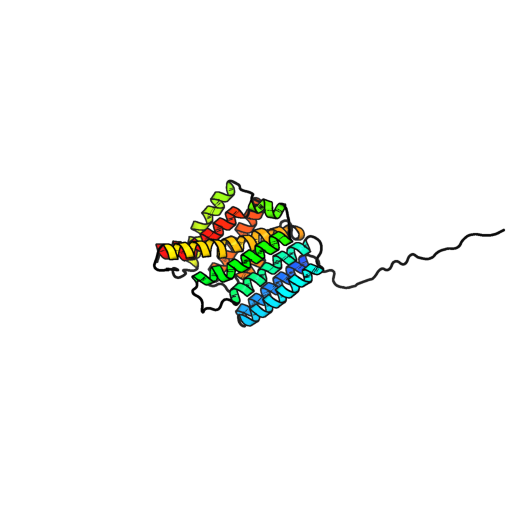16 6.854 -14.665 1.00 90.81 168 THR A CA 1
ATOM 1253 C C . THR A 1 168 ? 16.684 7.383 -13.244 1.00 90.81 168 THR A C 1
ATOM 1255 O O . THR A 1 168 ? 15.944 6.784 -12.464 1.00 90.81 168 THR A O 1
ATOM 1258 N N . ALA A 1 169 ? 17.262 8.539 -12.896 1.00 92.19 169 ALA A N 1
ATOM 1259 C CA . ALA A 1 169 ? 17.028 9.171 -11.598 1.00 92.19 169 ALA A CA 1
ATOM 1260 C C . ALA A 1 169 ? 15.565 9.616 -11.415 1.00 92.19 169 ALA A C 1
ATOM 1262 O O . ALA A 1 169 ? 15.014 9.465 -10.324 1.00 92.19 169 ALA A O 1
ATOM 1263 N N . ALA A 1 170 ? 14.919 10.134 -12.464 1.00 92.25 170 ALA A N 1
ATOM 1264 C CA . ALA A 1 170 ? 13.506 10.496 -12.423 1.00 92.25 170 ALA A CA 1
ATOM 1265 C C . ALA A 1 170 ? 12.616 9.263 -12.207 1.00 92.25 170 ALA A C 1
ATOM 1267 O O . ALA A 1 170 ? 11.745 9.299 -11.338 1.00 92.25 170 ALA A O 1
ATOM 1268 N N . VAL A 1 171 ? 12.883 8.156 -12.910 1.00 92.50 171 VAL A N 1
ATOM 1269 C CA . VAL A 1 171 ? 12.190 6.872 -12.698 1.00 92.50 171 VAL A CA 1
ATOM 1270 C C . VAL A 1 171 ? 12.350 6.398 -11.262 1.00 92.50 171 VAL A C 1
ATOM 1272 O O . VAL A 1 171 ? 11.359 6.087 -10.607 1.00 92.50 171 VAL A O 1
ATOM 1275 N N . ALA A 1 172 ? 13.578 6.405 -10.738 1.00 94.75 172 ALA A N 1
ATOM 1276 C CA . ALA A 1 172 ? 13.841 5.995 -9.365 1.00 94.75 172 ALA A CA 1
ATOM 1277 C C . ALA A 1 172 ? 13.022 6.821 -8.359 1.00 94.75 172 ALA A C 1
ATOM 1279 O O . ALA A 1 172 ? 12.437 6.262 -7.436 1.00 94.75 172 ALA A O 1
ATOM 1280 N N . VAL A 1 173 ? 12.911 8.140 -8.549 1.00 95.75 173 VAL A N 1
ATOM 1281 C CA . VAL A 1 173 ? 12.078 8.995 -7.687 1.00 95.75 173 VAL A CA 1
ATOM 1282 C C . VAL A 1 173 ? 10.592 8.655 -7.823 1.00 95.75 173 VAL A C 1
ATOM 1284 O O . VAL A 1 173 ? 9.906 8.542 -6.805 1.00 95.75 173 VAL A O 1
ATOM 1287 N N . LEU A 1 174 ? 10.090 8.469 -9.048 1.00 94.88 174 LEU A N 1
ATOM 1288 C CA . LEU A 1 174 ? 8.689 8.117 -9.285 1.00 94.88 174 LEU A CA 1
ATOM 1289 C C . LEU A 1 174 ? 8.341 6.777 -8.633 1.00 94.88 174 LEU A C 1
ATOM 1291 O O . LEU A 1 174 ? 7.386 6.712 -7.866 1.00 94.88 174 LEU A O 1
ATOM 1295 N N . VAL A 1 175 ? 9.145 5.739 -8.857 1.00 94.94 175 VAL A N 1
ATOM 1296 C CA . VAL A 1 175 ? 8.957 4.409 -8.259 1.00 94.94 175 VAL A CA 1
ATOM 1297 C C . VAL A 1 175 ? 9.047 4.478 -6.733 1.00 94.94 175 VAL A C 1
ATOM 1299 O O . VAL A 1 175 ? 8.180 3.950 -6.035 1.00 94.94 175 VAL A O 1
ATOM 1302 N N . PHE A 1 176 ? 10.046 5.183 -6.195 1.00 97.56 176 PHE A N 1
ATOM 1303 C CA . PHE A 1 176 ? 10.217 5.341 -4.751 1.00 97.56 176 PHE A CA 1
ATOM 1304 C C . PHE A 1 176 ? 8.970 5.941 -4.093 1.00 97.56 176 PHE A C 1
ATOM 1306 O O . PHE A 1 176 ? 8.466 5.411 -3.102 1.00 97.56 176 PHE A O 1
ATOM 1313 N N . VAL A 1 177 ? 8.470 7.053 -4.639 1.00 97.12 177 VAL A N 1
ATOM 1314 C CA . VAL A 1 177 ? 7.362 7.811 -4.047 1.00 97.12 177 VAL A CA 1
ATOM 1315 C C . VAL A 1 177 ? 6.020 7.139 -4.322 1.00 97.12 177 VAL A C 1
ATOM 1317 O O . VAL A 1 177 ? 5.218 6.943 -3.406 1.00 97.12 177 VAL A O 1
ATOM 1320 N N . PHE A 1 178 ? 5.752 6.807 -5.581 1.00 95.38 178 PHE A N 1
ATOM 1321 C CA . PHE A 1 178 ? 4.416 6.444 -6.041 1.00 95.38 178 PHE A CA 1
ATOM 1322 C C . PHE A 1 178 ? 4.107 4.953 -5.969 1.00 95.38 178 PHE A C 1
ATOM 1324 O O . PHE A 1 178 ? 2.935 4.612 -5.850 1.00 95.38 178 PHE A O 1
ATOM 1331 N N . SER A 1 179 ? 5.121 4.085 -5.961 1.00 91.44 179 SER A N 1
ATOM 1332 C CA . SER A 1 179 ? 4.935 2.664 -5.659 1.00 91.44 179 SER A CA 1
ATOM 1333 C C . SER A 1 179 ? 5.206 2.404 -4.176 1.00 91.44 179 SER A C 1
ATOM 1335 O O . SER A 1 179 ? 4.268 2.207 -3.408 1.00 91.44 179 SER A O 1
ATOM 1337 N N . GLY A 1 180 ? 6.458 2.519 -3.723 1.00 95.19 180 GLY A N 1
ATOM 1338 C CA . GLY A 1 180 ? 6.819 2.091 -2.367 1.00 95.19 180 GLY A CA 1
ATOM 1339 C C . GLY A 1 180 ? 6.208 2.942 -1.246 1.00 95.19 180 GLY A C 1
ATOM 1340 O O . GLY A 1 180 ? 5.495 2.433 -0.380 1.00 95.19 180 GLY A O 1
ATOM 1341 N N . VAL A 1 181 ? 6.469 4.255 -1.234 1.00 97.81 181 VAL A N 1
ATOM 1342 C CA . VAL A 1 181 ? 6.003 5.127 -0.138 1.00 97.81 181 VAL A CA 1
ATOM 1343 C C . VAL A 1 181 ? 4.477 5.216 -0.103 1.00 97.81 181 VAL A C 1
ATOM 1345 O O . VAL A 1 181 ? 3.885 5.095 0.969 1.00 97.81 181 VAL A O 1
ATOM 1348 N N . THR A 1 182 ? 3.831 5.423 -1.251 1.00 97.69 182 THR A N 1
ATOM 1349 C CA . THR A 1 182 ? 2.372 5.613 -1.320 1.00 97.69 182 THR A CA 1
ATOM 1350 C C . THR A 1 182 ? 1.611 4.384 -0.824 1.00 97.69 182 THR A C 1
ATOM 1352 O O . THR A 1 182 ? 0.638 4.534 -0.080 1.00 97.69 182 THR A O 1
ATOM 1355 N N . GLU A 1 183 ? 2.074 3.174 -1.138 1.00 97.50 183 GLU A N 1
ATOM 1356 C CA . GLU A 1 183 ? 1.463 1.955 -0.609 1.00 97.50 183 GLU A CA 1
ATOM 1357 C C . GLU A 1 183 ? 1.624 1.826 0.907 1.00 97.50 183 GLU A C 1
ATOM 1359 O O . GLU A 1 183 ? 0.656 1.516 1.601 1.00 97.50 183 GLU A O 1
ATOM 1364 N N . GLU A 1 184 ? 2.797 2.122 1.468 1.00 98.19 184 GLU A N 1
ATOM 1365 C CA . GLU A 1 184 ? 2.973 2.073 2.925 1.00 98.19 184 GLU A CA 1
ATOM 1366 C C . GLU A 1 184 ? 2.115 3.132 3.639 1.00 98.19 184 GLU A C 1
ATOM 1368 O O . GLU A 1 184 ? 1.558 2.870 4.713 1.00 98.19 184 GLU A O 1
ATOM 1373 N N . LEU A 1 185 ? 1.922 4.303 3.021 1.00 98.25 185 LEU A N 1
ATOM 1374 C CA . LEU A 1 185 ? 0.988 5.312 3.521 1.00 98.25 185 LEU A CA 1
ATOM 1375 C C . LEU A 1 185 ? -0.471 4.826 3.469 1.00 98.25 185 LEU A C 1
ATOM 1377 O O . LEU A 1 185 ? -1.236 5.059 4.405 1.00 98.25 185 LEU A O 1
ATOM 1381 N N . LEU A 1 186 ? -0.872 4.107 2.424 1.00 98.25 186 LEU A N 1
ATOM 1382 C CA . LEU A 1 186 ? -2.210 3.522 2.344 1.00 98.25 186 LEU A CA 1
ATOM 1383 C C . LEU A 1 186 ? -2.383 2.406 3.381 1.00 98.25 186 LEU A C 1
ATOM 1385 O O . LEU A 1 186 ? -3.261 2.476 4.243 1.00 98.25 186 LEU A O 1
ATOM 1389 N N . PHE A 1 187 ? -1.547 1.371 3.315 1.00 98.44 187 PHE A N 1
ATOM 1390 C CA . PHE A 1 187 ? -1.768 0.119 4.032 1.00 98.44 187 PHE A CA 1
ATOM 1391 C C . PHE A 1 187 ? -1.339 0.177 5.499 1.00 98.44 187 PHE A C 1
ATOM 1393 O O . PHE A 1 187 ? -2.040 -0.372 6.356 1.00 98.44 187 PHE A O 1
ATOM 1400 N N . ARG A 1 188 ? -0.214 0.824 5.830 1.00 97.56 188 ARG A N 1
ATOM 1401 C CA . ARG A 1 188 ? 0.313 0.848 7.209 1.00 97.56 188 ARG A CA 1
ATOM 1402 C C . ARG A 1 188 ? -0.026 2.111 7.969 1.00 97.56 188 ARG A C 1
ATOM 1404 O O . ARG A 1 188 ? -0.232 2.043 9.183 1.00 97.56 188 ARG A O 1
ATOM 1411 N N . TRP A 1 189 ? -0.060 3.249 7.284 1.00 97.44 189 TRP A N 1
ATOM 1412 C CA . TRP A 1 189 ? -0.409 4.502 7.935 1.00 97.44 189 TRP A CA 1
ATOM 1413 C C . TRP A 1 189 ? -1.921 4.667 8.054 1.00 97.44 189 TRP A C 1
ATOM 1415 O O . TRP A 1 189 ? -2.412 4.705 9.173 1.00 97.44 189 TRP A O 1
ATOM 1425 N N . ILE A 1 190 ? -2.678 4.691 6.957 1.00 97.94 190 ILE A N 1
ATOM 1426 C CA . ILE A 1 190 ? -4.134 4.871 7.035 1.00 97.94 190 ILE A CA 1
ATOM 1427 C C . ILE A 1 190 ? -4.826 3.584 7.500 1.00 97.94 190 ILE A C 1
ATOM 1429 O O . ILE A 1 190 ? -5.398 3.528 8.589 1.00 97.94 190 ILE A O 1
ATOM 1433 N N . LEU A 1 191 ? -4.745 2.517 6.705 1.00 98.19 191 LEU A N 1
ATOM 1434 C CA . LEU A 1 191 ? -5.576 1.329 6.889 1.00 98.19 191 LEU A CA 1
ATOM 1435 C C . LEU A 1 191 ? -5.277 0.571 8.181 1.00 98.19 191 LEU A C 1
ATOM 1437 O O . LEU A 1 191 ? -6.188 0.318 8.969 1.00 98.19 191 LEU A O 1
ATOM 1441 N N . GLN A 1 192 ? -4.016 0.226 8.437 1.00 98.12 192 GLN A N 1
ATOM 1442 C CA . GLN A 1 192 ? -3.655 -0.495 9.656 1.00 98.12 192 GLN A CA 1
ATOM 1443 C C . GLN A 1 192 ? -4.006 0.294 10.922 1.00 98.12 192 GLN A C 1
ATOM 1445 O O . GLN A 1 192 ? -4.516 -0.311 11.862 1.00 98.12 192 GLN A O 1
ATOM 1450 N N . GLN A 1 193 ? -3.771 1.612 10.964 1.00 95.56 193 GLN A N 1
ATOM 1451 C CA . GLN A 1 193 ? -4.084 2.419 12.151 1.00 95.56 193 GLN A CA 1
ATOM 1452 C C . GLN A 1 193 ? -5.595 2.512 12.381 1.00 95.56 193 GLN A C 1
ATOM 1454 O O . GLN A 1 193 ? -6.041 2.326 13.512 1.00 95.56 193 GLN A O 1
ATOM 1459 N N . SER A 1 194 ? -6.397 2.696 11.326 1.00 96.50 194 SER A N 1
ATOM 1460 C CA . SER A 1 194 ? -7.861 2.653 11.434 1.00 96.50 194 SER A CA 1
ATOM 1461 C C . SER A 1 194 ? -8.357 1.288 11.925 1.00 96.50 194 SER A C 1
ATOM 1463 O O . SER A 1 194 ? -9.253 1.209 12.766 1.00 96.50 194 SER A O 1
ATOM 1465 N N . LEU A 1 195 ? -7.739 0.191 11.471 1.00 97.62 195 LEU A N 1
ATOM 1466 C CA . LEU A 1 195 ? -8.099 -1.164 11.898 1.00 97.62 195 LEU A CA 1
ATOM 1467 C C . LEU A 1 195 ? -7.817 -1.431 13.383 1.00 97.62 195 LEU A C 1
ATOM 1469 O O . LEU A 1 195 ? -8.491 -2.286 13.964 1.00 97.62 195 LEU A O 1
ATOM 1473 N N . VAL A 1 196 ? -6.890 -0.712 14.033 1.00 96.19 196 VAL A N 1
ATOM 1474 C CA . VAL A 1 196 ? -6.595 -0.888 15.472 1.00 96.19 196 VAL A CA 1
ATOM 1475 C C . VAL A 1 196 ? -7.850 -0.694 16.324 1.00 96.19 196 VAL A C 1
ATOM 1477 O O . VAL A 1 196 ? -8.069 -1.462 17.260 1.00 96.19 196 VAL A O 1
ATOM 1480 N N . GLY A 1 197 ? -8.721 0.255 15.973 1.00 92.50 197 GLY A N 1
ATOM 1481 C CA . GLY A 1 197 ? -9.942 0.535 16.733 1.00 92.50 197 GLY A CA 1
ATOM 1482 C C . GLY A 1 197 ? -10.989 -0.591 16.715 1.00 92.50 197 GLY A C 1
ATOM 1483 O O . GLY A 1 197 ? -11.873 -0.610 17.568 1.00 92.50 197 GLY A O 1
ATOM 1484 N N . VAL A 1 198 ? -10.896 -1.547 15.779 1.00 96.75 198 VAL A N 1
ATOM 1485 C CA . VAL A 1 198 ? -11.846 -2.673 15.641 1.00 96.75 198 VAL A CA 1
ATOM 1486 C C . VAL A 1 198 ? -11.182 -4.038 15.878 1.00 96.75 198 VAL A C 1
ATOM 1488 O O . VAL A 1 198 ? -11.772 -4.943 16.484 1.00 96.75 198 VAL A O 1
ATOM 1491 N N . LEU A 1 199 ? -9.953 -4.207 15.388 1.00 97.50 199 LEU A N 1
ATOM 1492 C CA . LEU A 1 199 ? -9.195 -5.461 15.422 1.00 97.50 199 LEU A CA 1
ATOM 1493 C C . LEU A 1 199 ? -8.134 -5.498 16.531 1.00 97.50 199 LEU A C 1
ATOM 1495 O O . LEU A 1 199 ? -7.638 -6.578 16.853 1.00 97.50 199 LEU A O 1
ATOM 1499 N N . GLY A 1 200 ? -7.791 -4.359 17.139 1.00 95.88 200 GLY A N 1
ATOM 1500 C CA . GLY A 1 200 ? -6.761 -4.278 18.173 1.00 95.88 200 GLY A CA 1
ATOM 1501 C C . GLY A 1 200 ? -5.421 -4.827 17.679 1.00 95.88 200 GLY A C 1
ATOM 1502 O O . GLY A 1 200 ? -4.926 -4.431 16.625 1.00 95.88 200 GLY A O 1
ATOM 1503 N N . ALA A 1 201 ? -4.856 -5.787 18.415 1.00 95.88 201 ALA A N 1
ATOM 1504 C CA . ALA A 1 201 ? -3.578 -6.422 18.083 1.00 95.88 201 ALA A CA 1
ATOM 1505 C C . ALA A 1 201 ? -3.574 -7.174 16.736 1.00 95.88 201 ALA A C 1
ATOM 1507 O O . ALA A 1 201 ? -2.504 -7.401 16.178 1.00 95.88 201 ALA A O 1
ATOM 1508 N N . ALA A 1 202 ? -4.744 -7.534 16.195 1.00 97.06 202 ALA A N 1
ATOM 1509 C CA . ALA A 1 202 ? -4.860 -8.206 14.900 1.00 97.06 202 ALA A CA 1
ATOM 1510 C C . ALA A 1 202 ? -4.864 -7.237 13.698 1.00 97.06 202 ALA A C 1
ATOM 1512 O O . ALA A 1 202 ? -4.888 -7.687 12.555 1.00 97.06 202 ALA A O 1
ATOM 1513 N N . ALA A 1 203 ? -4.825 -5.919 13.924 1.00 97.56 203 ALA A N 1
ATOM 1514 C CA . ALA A 1 203 ? -4.826 -4.922 12.852 1.00 97.56 203 ALA A CA 1
ATOM 1515 C C . ALA A 1 203 ? -3.697 -5.083 11.810 1.00 97.56 203 ALA A C 1
ATOM 1517 O O . ALA A 1 203 ? -3.997 -4.928 10.626 1.00 97.56 203 ALA A O 1
ATOM 1518 N N . PRO A 1 204 ? -2.444 -5.438 12.179 1.00 97.88 204 PRO A N 1
ATOM 1519 C CA . PRO A 1 204 ? -1.389 -5.683 11.194 1.00 97.88 204 PRO A CA 1
ATOM 1520 C C . PRO A 1 204 ? -1.725 -6.852 10.271 1.00 97.88 204 PRO A C 1
ATOM 1522 O O . PRO A 1 204 ? -1.565 -6.746 9.065 1.00 97.88 204 PRO A O 1
ATOM 1525 N N . LEU A 1 205 ? -2.270 -7.943 10.818 1.00 97.12 205 LEU A N 1
ATOM 1526 C CA . LEU A 1 205 ? -2.689 -9.084 10.006 1.00 97.12 205 LEU A CA 1
ATOM 1527 C C . LEU A 1 205 ? -3.843 -8.698 9.071 1.00 97.12 205 LEU A C 1
ATOM 1529 O O . LEU A 1 205 ? -3.822 -9.048 7.897 1.00 97.12 205 LEU A O 1
ATOM 1533 N N . GLY A 1 206 ? -4.821 -7.935 9.570 1.00 97.44 206 GLY A N 1
ATOM 1534 C CA . GLY A 1 206 ? -5.944 -7.453 8.763 1.00 97.44 206 GLY A CA 1
ATOM 1535 C C . GLY A 1 206 ? -5.506 -6.579 7.583 1.00 97.44 206 GLY A C 1
ATOM 1536 O O . GLY A 1 206 ? -5.975 -6.790 6.465 1.00 97.44 206 GLY A O 1
ATOM 1537 N N . SER A 1 207 ? -4.580 -5.636 7.800 1.00 97.94 207 SER A N 1
ATOM 1538 C CA . SER A 1 207 ? -4.045 -4.805 6.712 1.00 97.94 207 SER A CA 1
ATOM 1539 C C . SER A 1 207 ? -3.187 -5.617 5.739 1.00 97.94 207 SER A C 1
ATOM 1541 O O . SER A 1 207 ? -3.252 -5.377 4.537 1.00 97.94 207 SER A O 1
ATOM 1543 N N . SER A 1 208 ? -2.426 -6.606 6.220 1.00 97.56 208 SER A N 1
ATOM 1544 C CA . SER A 1 208 ? -1.633 -7.499 5.369 1.00 97.56 208 SER A CA 1
ATOM 1545 C C . SER A 1 208 ? -2.481 -8.433 4.508 1.00 97.56 208 SER A C 1
ATOM 1547 O O . SER A 1 208 ? -2.087 -8.705 3.382 1.00 97.56 208 SER A O 1
ATOM 1549 N N . VAL A 1 209 ? -3.648 -8.890 4.977 1.00 97.62 209 VAL A N 1
ATOM 1550 C CA . VAL A 1 209 ? -4.587 -9.658 4.136 1.00 97.62 209 VAL A CA 1
ATOM 1551 C C . VAL A 1 209 ? -5.121 -8.792 2.994 1.00 97.62 209 VAL A C 1
ATOM 1553 O O . VAL A 1 209 ? -5.125 -9.230 1.850 1.00 97.62 209 VAL A O 1
ATOM 1556 N N . LEU A 1 210 ? -5.527 -7.551 3.279 1.00 98.06 210 LEU A N 1
ATOM 1557 C CA . LEU A 1 210 ? -6.004 -6.616 2.251 1.00 98.06 210 LEU A CA 1
ATOM 1558 C C . LEU A 1 210 ? -4.900 -6.232 1.262 1.00 98.06 210 LEU A C 1
ATOM 1560 O O . LEU A 1 210 ? -5.160 -6.136 0.068 1.00 98.06 210 LEU A O 1
ATOM 1564 N N . PHE A 1 211 ? -3.673 -6.065 1.752 1.00 97.69 211 PHE A N 1
ATOM 1565 C CA . PHE A 1 211 ? -2.491 -5.896 0.914 1.00 97.69 211 PHE A CA 1
ATOM 1566 C C . PHE A 1 211 ? -2.283 -7.116 0.012 1.00 97.69 211 PHE A C 1
ATOM 1568 O O . PHE A 1 211 ? -2.197 -6.966 -1.195 1.00 97.69 211 PHE A O 1
ATOM 1575 N N . ALA A 1 212 ? -2.308 -8.332 0.564 1.00 97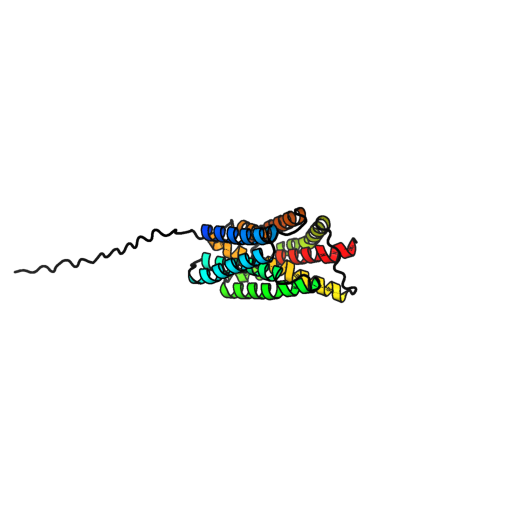.19 212 ALA A N 1
ATOM 1576 C CA . ALA A 1 212 ? -2.133 -9.560 -0.207 1.00 97.19 212 ALA A CA 1
ATOM 1577 C C . ALA A 1 212 ? -3.184 -9.750 -1.306 1.00 97.19 212 ALA A C 1
ATOM 1579 O O . ALA A 1 212 ? -2.849 -10.247 -2.378 1.00 97.19 212 ALA A O 1
ATOM 1580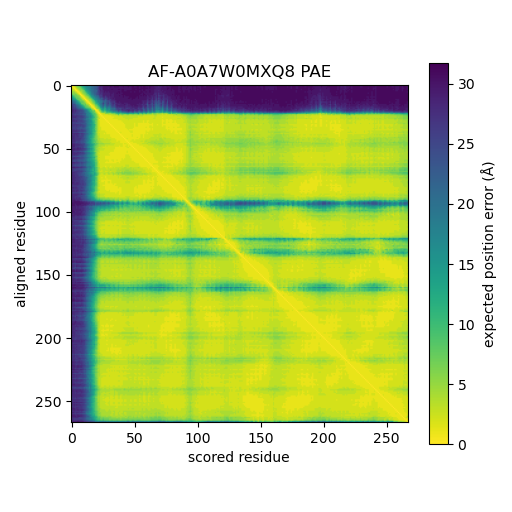 N N . ILE A 1 213 ? -4.429 -9.326 -1.063 1.00 96.50 213 ILE A N 1
ATOM 1581 C CA . ILE A 1 213 ? -5.486 -9.350 -2.079 1.00 96.50 213 ILE A CA 1
ATOM 1582 C C . ILE A 1 213 ? -5.071 -8.543 -3.313 1.00 96.50 213 ILE A C 1
ATOM 1584 O O . ILE A 1 213 ? -5.223 -9.034 -4.421 1.00 96.50 213 ILE A O 1
ATOM 1588 N N . VAL A 1 214 ? -4.496 -7.352 -3.141 1.00 95.00 214 VAL A N 1
ATOM 1589 C CA . VAL A 1 214 ? -4.088 -6.481 -4.260 1.00 95.00 214 VAL A CA 1
ATOM 1590 C C . VAL A 1 214 ? -2.969 -7.083 -5.124 1.00 95.00 214 VAL A C 1
ATOM 1592 O O . VAL A 1 214 ? -2.797 -6.651 -6.255 1.00 95.00 214 VAL A O 1
ATOM 1595 N N . TYR A 1 215 ? -2.249 -8.093 -4.627 1.00 94.25 215 TYR A N 1
ATOM 1596 C CA . TYR A 1 215 ? -1.144 -8.757 -5.330 1.00 94.25 215 TYR A CA 1
ATOM 1597 C C . TYR A 1 215 ? -1.519 -10.119 -5.944 1.00 94.25 215 TYR A C 1
ATOM 1599 O O . TYR A 1 215 ? -0.635 -10.874 -6.351 1.00 94.25 215 TYR A O 1
ATOM 1607 N N . LEU A 1 216 ? -2.806 -10.482 -6.000 1.00 91.69 216 LEU A N 1
ATOM 1608 C CA . LEU A 1 216 ? -3.243 -11.784 -6.532 1.00 91.69 216 LEU A CA 1
ATOM 1609 C C . LEU A 1 216 ? -2.977 -11.955 -8.039 1.00 91.69 216 LEU A C 1
ATOM 1611 O O . LEU A 1 216 ? -2.743 -13.076 -8.512 1.00 91.69 216 LEU A O 1
ATOM 1615 N N . ASP A 1 217 ? -3.010 -10.860 -8.794 1.00 89.12 217 ASP A N 1
ATOM 1616 C CA . ASP A 1 217 ? -2.748 -10.819 -10.235 1.00 89.12 217 ASP A CA 1
ATOM 1617 C C . ASP A 1 217 ? -1.248 -10.832 -10.574 1.00 89.12 217 ASP A C 1
ATOM 1619 O O . ASP A 1 217 ? -0.867 -11.205 -11.684 1.00 89.12 217 ASP A O 1
ATOM 1623 N N . VAL A 1 218 ? -0.383 -10.525 -9.604 1.00 91.44 218 VAL A N 1
ATOM 1624 C CA . VAL A 1 218 ? 1.059 -10.385 -9.814 1.00 91.44 218 VAL A CA 1
ATOM 1625 C C . VAL A 1 218 ? 1.731 -11.728 -10.115 1.00 91.44 218 VAL A C 1
ATOM 1627 O O . VAL A 1 218 ? 1.417 -12.780 -9.538 1.00 91.44 218 VAL A O 1
ATOM 1630 N N . ARG A 1 219 ? 2.685 -11.701 -11.051 1.00 90.12 219 ARG A N 1
ATOM 1631 C CA . ARG A 1 219 ? 3.472 -12.858 -11.491 1.00 90.12 219 ARG A CA 1
ATOM 1632 C C . ARG A 1 219 ? 4.972 -12.534 -11.461 1.00 90.12 219 ARG A C 1
ATOM 1634 O O . ARG A 1 219 ? 5.330 -11.390 -11.717 1.00 90.12 219 ARG A O 1
ATOM 1641 N N . PRO A 1 220 ? 5.841 -13.524 -11.176 1.00 94.75 220 PRO A N 1
ATOM 1642 C CA . PRO A 1 220 ? 5.530 -14.905 -10.778 1.00 94.75 220 PRO A CA 1
ATOM 1643 C C . PRO A 1 220 ? 4.928 -14.998 -9.362 1.00 94.75 220 PRO A C 1
ATOM 1645 O O . PRO A 1 220 ? 5.123 -14.114 -8.533 1.00 94.75 220 PRO A O 1
ATOM 1648 N N . ALA A 1 221 ? 4.234 -16.098 -9.040 1.00 94.38 221 ALA A N 1
ATOM 1649 C CA . ALA A 1 221 ? 3.594 -16.278 -7.725 1.00 94.38 221 ALA A CA 1
ATOM 1650 C C . ALA A 1 221 ? 4.586 -16.209 -6.544 1.00 94.38 221 ALA A C 1
ATOM 1652 O O . ALA A 1 221 ? 4.229 -15.768 -5.453 1.00 94.38 221 ALA A O 1
ATOM 1653 N N . ALA A 1 222 ? 5.848 -16.595 -6.769 1.00 96.50 222 ALA A N 1
ATOM 1654 C CA . ALA A 1 222 ? 6.919 -16.453 -5.784 1.00 96.50 222 ALA A CA 1
ATOM 1655 C C . ALA A 1 222 ? 7.186 -14.982 -5.414 1.00 96.50 222 ALA A C 1
ATOM 1657 O O . ALA A 1 222 ? 7.452 -14.686 -4.251 1.00 96.50 222 ALA A O 1
ATOM 1658 N N . TYR A 1 223 ? 7.070 -14.060 -6.376 1.00 96.19 223 TYR A N 1
ATOM 1659 C CA . TYR A 1 223 ? 7.222 -12.629 -6.126 1.00 96.19 223 TYR A CA 1
ATOM 1660 C C . TYR A 1 223 ? 6.055 -12.090 -5.294 1.00 96.19 223 TYR A C 1
ATOM 1662 O O . TYR A 1 223 ? 6.280 -11.423 -4.287 1.00 96.19 223 TYR A O 1
ATOM 1670 N N . ALA A 1 224 ? 4.817 -12.466 -5.634 1.00 95.19 224 ALA A N 1
ATOM 1671 C CA . ALA A 1 224 ? 3.644 -12.111 -4.833 1.00 95.19 224 ALA A CA 1
ATOM 1672 C C . ALA A 1 224 ? 3.774 -12.619 -3.382 1.00 95.19 224 ALA A C 1
ATOM 1674 O O . ALA A 1 224 ? 3.576 -11.860 -2.434 1.00 95.19 224 ALA A O 1
ATOM 1675 N N . ALA A 1 225 ? 4.193 -13.876 -3.187 1.00 96.69 225 ALA A N 1
ATOM 1676 C CA . ALA A 1 225 ? 4.429 -14.437 -1.856 1.00 96.69 225 ALA A CA 1
ATOM 1677 C C . ALA A 1 225 ? 5.518 -13.675 -1.076 1.00 96.69 225 ALA A C 1
ATOM 1679 O O . ALA A 1 225 ? 5.352 -13.411 0.117 1.00 96.69 225 ALA A O 1
ATOM 1680 N N . PHE A 1 226 ? 6.608 -13.287 -1.747 1.00 98.06 226 PHE A N 1
ATOM 1681 C CA . PHE A 1 226 ? 7.671 -12.473 -1.161 1.00 98.06 226 PHE A CA 1
ATOM 1682 C C . PHE A 1 226 ? 7.156 -11.101 -0.705 1.00 98.06 226 PHE A C 1
ATOM 1684 O O . PHE A 1 226 ? 7.349 -10.732 0.455 1.00 98.06 226 PHE A O 1
ATOM 1691 N N . VAL A 1 227 ? 6.447 -10.374 -1.572 1.00 96.38 227 VAL A N 1
ATOM 1692 C CA . VAL A 1 227 ? 5.909 -9.043 -1.252 1.00 96.38 227 VAL A CA 1
ATOM 1693 C C . VAL A 1 227 ? 4.896 -9.117 -0.105 1.00 96.38 227 VAL A C 1
ATOM 1695 O O . VAL A 1 227 ? 4.951 -8.306 0.819 1.00 96.38 227 VAL A O 1
ATOM 1698 N N . VAL A 1 228 ? 4.041 -10.144 -0.069 1.00 96.06 228 VAL A N 1
ATOM 1699 C CA . VAL A 1 228 ? 3.123 -10.382 1.059 1.00 96.06 228 VAL A CA 1
ATOM 1700 C C . VAL A 1 228 ? 3.876 -10.622 2.369 1.00 96.06 228 VAL A C 1
ATOM 1702 O O . VAL A 1 228 ? 3.509 -10.049 3.398 1.00 96.06 228 VAL A O 1
ATOM 1705 N N . ALA A 1 229 ? 4.946 -11.422 2.354 1.00 98.00 229 ALA A N 1
ATOM 1706 C CA . ALA A 1 229 ? 5.766 -11.663 3.540 1.00 98.00 229 ALA A CA 1
ATOM 1707 C C . ALA A 1 229 ? 6.432 -10.372 4.051 1.00 98.00 229 ALA A C 1
ATOM 1709 O O . ALA A 1 229 ? 6.395 -10.094 5.254 1.00 98.00 229 ALA A O 1
ATOM 1710 N N . VAL A 1 230 ? 6.968 -9.548 3.142 1.00 98.06 230 VAL A N 1
ATOM 1711 C CA . VAL A 1 230 ? 7.506 -8.216 3.465 1.00 98.06 230 VAL A CA 1
ATOM 1712 C C . VAL A 1 230 ? 6.414 -7.325 4.057 1.00 98.06 230 VAL A C 1
ATOM 1714 O O . VAL A 1 230 ? 6.619 -6.714 5.106 1.00 98.06 230 VAL A O 1
ATOM 1717 N N . GLY A 1 231 ? 5.218 -7.319 3.467 1.00 97.12 231 GLY A N 1
ATOM 1718 C CA . GLY A 1 231 ? 4.086 -6.544 3.961 1.00 97.12 231 GLY A CA 1
ATOM 1719 C C . GLY A 1 231 ? 3.639 -6.942 5.374 1.00 97.12 231 GLY A C 1
ATOM 1720 O O . GLY A 1 231 ? 3.335 -6.076 6.198 1.00 97.12 231 GLY A O 1
ATOM 1721 N N . ILE A 1 232 ? 3.641 -8.239 5.700 1.00 98.06 232 ILE A N 1
ATOM 1722 C CA . ILE A 1 232 ? 3.399 -8.732 7.069 1.00 98.06 232 ILE A CA 1
ATOM 1723 C C . ILE A 1 232 ? 4.493 -8.238 8.020 1.00 98.06 232 ILE A C 1
ATOM 1725 O O . ILE A 1 232 ? 4.187 -7.702 9.090 1.00 98.06 232 ILE A O 1
ATOM 1729 N N . ALA A 1 233 ? 5.764 -8.377 7.633 1.00 98.06 233 ALA A N 1
ATOM 1730 C CA . ALA A 1 233 ? 6.892 -7.932 8.447 1.00 98.06 233 ALA A CA 1
ATOM 1731 C C . ALA A 1 233 ? 6.820 -6.423 8.736 1.00 98.06 233 ALA A C 1
ATOM 1733 O O . ALA A 1 233 ? 6.934 -6.008 9.893 1.00 98.06 233 ALA A O 1
ATOM 1734 N N . PHE A 1 234 ? 6.546 -5.604 7.719 1.00 97.94 234 PHE A N 1
ATOM 1735 C CA . PHE A 1 234 ? 6.384 -4.156 7.861 1.00 97.94 234 PHE A CA 1
ATOM 1736 C C . PHE A 1 234 ? 5.183 -3.796 8.736 1.00 97.94 234 PHE A C 1
ATOM 1738 O O . PHE A 1 234 ? 5.309 -2.945 9.619 1.00 97.94 234 PHE A O 1
ATOM 1745 N N . GLY A 1 235 ? 4.057 -4.503 8.602 1.00 97.62 235 GLY A N 1
ATOM 1746 C CA . GLY A 1 235 ? 2.911 -4.338 9.497 1.00 97.62 235 GLY A CA 1
ATOM 1747 C C . GLY A 1 235 ? 3.267 -4.564 10.968 1.00 97.62 235 GLY A C 1
ATOM 1748 O O . GLY A 1 235 ? 2.900 -3.758 11.832 1.00 97.62 235 GLY A O 1
ATOM 1749 N N . VAL A 1 236 ? 4.041 -5.611 11.267 1.00 97.38 236 VAL A N 1
ATOM 1750 C CA . VAL A 1 236 ? 4.537 -5.894 12.624 1.00 97.38 236 VAL A CA 1
ATOM 1751 C C . VAL A 1 236 ? 5.511 -4.813 13.106 1.00 97.38 236 VAL A C 1
ATOM 1753 O O . VAL A 1 236 ? 5.411 -4.370 14.255 1.00 97.38 236 VAL A O 1
ATOM 1756 N N . VAL A 1 237 ? 6.429 -4.349 12.253 1.00 96.75 237 VAL A N 1
ATOM 1757 C CA . VAL A 1 237 ? 7.363 -3.257 12.585 1.00 96.75 237 VAL A CA 1
ATOM 1758 C C . VAL A 1 237 ? 6.604 -1.984 12.950 1.00 96.75 237 VAL A C 1
ATOM 1760 O O . VAL A 1 237 ? 6.894 -1.372 13.981 1.00 96.75 237 VAL A O 1
ATOM 1763 N N . VAL A 1 238 ? 5.597 -1.603 12.165 1.00 96.56 238 VAL A N 1
ATOM 1764 C CA . VAL A 1 238 ? 4.769 -0.417 12.424 1.00 96.56 238 VAL A CA 1
ATOM 1765 C C . VAL A 1 238 ? 3.981 -0.577 13.721 1.00 96.56 238 VAL A C 1
ATOM 1767 O O . VAL A 1 238 ? 3.921 0.356 14.519 1.00 96.56 238 VAL A O 1
ATOM 1770 N N . ALA A 1 239 ? 3.443 -1.768 14.000 1.00 95.31 239 ALA A N 1
ATOM 1771 C CA . ALA A 1 239 ? 2.732 -2.036 15.251 1.00 95.31 239 ALA A CA 1
ATOM 1772 C C . ALA A 1 239 ? 3.631 -1.877 16.490 1.00 95.31 239 ALA A C 1
ATOM 1774 O O . ALA A 1 239 ? 3.185 -1.376 17.523 1.00 95.31 239 ALA A O 1
ATOM 1775 N N . ARG A 1 240 ? 4.907 -2.271 16.387 1.00 93.44 240 ARG A N 1
ATOM 1776 C CA . ARG A 1 240 ? 5.878 -2.191 17.491 1.00 93.44 240 ARG A CA 1
ATOM 1777 C C . ARG A 1 240 ? 6.481 -0.799 17.652 1.00 93.44 240 ARG A C 1
ATOM 1779 O O . ARG A 1 240 ? 6.605 -0.308 18.771 1.00 93.44 240 ARG A O 1
ATOM 1786 N N . THR A 1 241 ? 6.863 -0.159 16.550 1.00 93.00 241 THR A N 1
ATOM 1787 C CA . THR A 1 241 ? 7.573 1.132 16.571 1.00 93.00 241 THR A CA 1
ATOM 1788 C C . THR A 1 241 ? 6.627 2.333 16.593 1.00 93.00 241 THR A C 1
ATOM 1790 O O . THR A 1 241 ? 7.027 3.423 17.012 1.00 93.00 241 THR A O 1
ATOM 1793 N N . ARG A 1 242 ? 5.366 2.134 16.180 1.00 92.31 242 ARG A N 1
ATOM 1794 C CA . ARG A 1 242 ? 4.362 3.180 15.929 1.00 92.31 242 ARG A CA 1
ATOM 1795 C C . ARG A 1 242 ? 4.848 4.241 14.938 1.00 92.31 242 ARG A C 1
ATOM 1797 O O . ARG A 1 242 ? 4.494 5.409 15.072 1.00 92.31 242 ARG A O 1
ATOM 1804 N N . SER A 1 243 ? 5.695 3.841 13.994 1.00 94.31 243 SER A N 1
ATOM 1805 C CA . SER A 1 243 ? 6.242 4.702 12.950 1.00 94.31 243 SER A CA 1
ATOM 1806 C C . SER A 1 243 ? 6.164 4.001 11.603 1.00 94.31 243 SER A C 1
ATOM 1808 O O . SER A 1 243 ? 6.473 2.814 11.513 1.00 94.31 243 SER A O 1
ATOM 1810 N N . VAL A 1 244 ? 5.747 4.745 10.579 1.00 95.81 244 VAL A N 1
ATOM 1811 C CA . VAL A 1 244 ? 5.675 4.267 9.189 1.00 95.81 244 VAL A CA 1
ATOM 1812 C C . VAL A 1 244 ? 6.896 4.678 8.361 1.00 95.81 244 VAL A C 1
ATOM 1814 O O . VAL A 1 244 ? 7.138 4.111 7.304 1.00 95.81 244 VAL A O 1
ATOM 1817 N N . LEU A 1 245 ? 7.703 5.633 8.835 1.00 95.50 245 LEU A N 1
ATOM 1818 C CA . LEU A 1 245 ? 8.763 6.245 8.027 1.00 95.50 245 LEU A CA 1
ATOM 1819 C C . LEU A 1 245 ? 9.796 5.233 7.523 1.00 95.50 245 LEU A C 1
ATOM 1821 O O . LEU A 1 245 ? 10.121 5.218 6.342 1.00 95.50 245 LEU A O 1
ATOM 1825 N N . GLY A 1 246 ? 10.300 4.376 8.407 1.00 96.31 246 GLY A N 1
ATOM 1826 C CA . GLY A 1 246 ? 11.319 3.391 8.063 1.00 96.31 246 GLY A CA 1
ATOM 1827 C C . GLY A 1 246 ? 10.802 2.352 7.080 1.00 96.31 246 GLY A C 1
ATOM 1828 O O . GLY A 1 246 ? 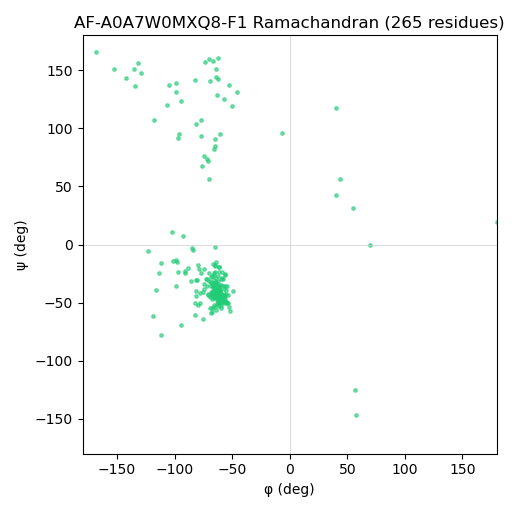11.518 2.030 6.142 1.00 96.31 246 GLY A O 1
ATOM 1829 N N . VAL A 1 247 ? 9.562 1.872 7.239 1.00 97.75 247 VAL A N 1
ATOM 1830 C CA . VAL A 1 247 ? 8.977 0.909 6.287 1.00 97.75 247 VAL A CA 1
ATOM 1831 C C . VAL A 1 247 ? 8.636 1.564 4.948 1.00 97.75 247 VAL A C 1
ATOM 1833 O O . VAL A 1 247 ? 8.875 0.952 3.918 1.00 97.75 247 VAL A O 1
ATOM 1836 N N . ALA A 1 248 ? 8.192 2.827 4.937 1.00 97.81 248 ALA A N 1
ATOM 1837 C CA . ALA A 1 248 ? 7.951 3.584 3.708 1.00 97.81 248 ALA A CA 1
ATOM 1838 C C . ALA A 1 248 ? 9.244 3.798 2.909 1.00 97.81 248 ALA A C 1
ATOM 1840 O O . ALA A 1 248 ? 9.273 3.560 1.704 1.00 97.81 248 ALA A O 1
ATOM 1841 N N . ILE A 1 249 ? 10.334 4.181 3.583 1.00 97.88 249 ILE A N 1
ATOM 1842 C CA . ILE A 1 249 ? 11.650 4.306 2.946 1.00 97.88 249 ILE A CA 1
ATOM 1843 C C . ILE A 1 249 ? 12.153 2.932 2.490 1.00 97.88 249 ILE A C 1
ATOM 1845 O O . ILE A 1 249 ? 12.656 2.816 1.377 1.00 97.88 249 ILE A O 1
ATOM 1849 N N . ALA A 1 250 ? 11.995 1.889 3.311 1.00 98.44 250 ALA A N 1
ATOM 1850 C CA . ALA A 1 250 ? 12.402 0.533 2.952 1.00 98.44 250 ALA A CA 1
ATOM 1851 C C . ALA A 1 250 ? 11.672 0.033 1.705 1.00 98.44 250 ALA A C 1
ATOM 1853 O O . ALA A 1 250 ? 12.310 -0.491 0.801 1.00 98.44 250 ALA A O 1
ATOM 1854 N N . HIS A 1 251 ? 10.356 0.223 1.627 1.00 98.44 251 HIS A N 1
ATOM 1855 C CA . HIS A 1 251 ? 9.578 -0.187 0.466 1.00 98.44 251 HIS A CA 1
ATOM 1856 C C . HIS A 1 251 ? 9.947 0.647 -0.769 1.00 98.44 251 HIS A C 1
ATOM 1858 O O . HIS A 1 251 ? 10.163 0.088 -1.839 1.00 98.44 251 HIS A O 1
ATOM 1864 N N . GLY A 1 252 ? 10.127 1.964 -0.627 1.00 98.25 252 GLY A N 1
ATOM 1865 C CA . GLY A 1 252 ? 10.625 2.810 -1.716 1.00 98.25 252 GLY A CA 1
ATOM 1866 C C . GLY A 1 252 ? 11.979 2.334 -2.257 1.00 98.25 252 GLY A C 1
ATOM 1867 O O . GLY A 1 252 ? 12.144 2.185 -3.465 1.00 98.25 252 GLY A O 1
ATOM 1868 N N . LEU A 1 253 ? 12.936 2.032 -1.372 1.00 98.50 253 LEU A N 1
ATOM 1869 C CA . LEU A 1 253 ? 14.243 1.482 -1.751 1.00 98.50 253 LEU A CA 1
ATOM 1870 C C . LEU A 1 253 ? 14.143 0.069 -2.338 1.00 98.50 253 LEU A C 1
ATOM 1872 O O . LEU A 1 253 ? 14.905 -0.250 -3.243 1.00 98.50 253 LEU A O 1
ATOM 1876 N N . LEU A 1 254 ? 13.215 -0.760 -1.853 1.00 98.50 254 LEU A N 1
ATOM 1877 C CA . LEU A 1 254 ? 12.934 -2.087 -2.406 1.00 98.50 254 LEU A CA 1
ATOM 1878 C C . LEU A 1 254 ? 12.452 -1.965 -3.848 1.00 98.5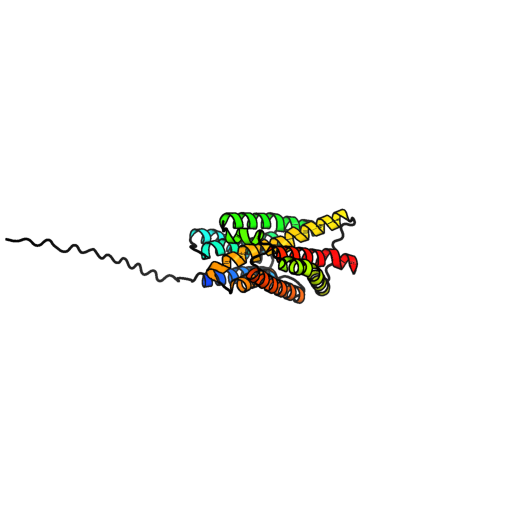0 254 LEU A C 1
ATOM 1880 O O . LEU A 1 254 ? 13.013 -2.623 -4.719 1.00 98.50 254 LEU A O 1
ATOM 1884 N N . ALA A 1 255 ? 11.464 -1.106 -4.102 1.00 96.69 255 ALA A N 1
ATOM 1885 C CA . ALA A 1 255 ? 10.888 -0.906 -5.425 1.00 96.69 255 ALA A CA 1
ATOM 1886 C C . ALA A 1 255 ? 11.939 -0.370 -6.412 1.00 96.69 255 ALA A C 1
ATOM 1888 O O . ALA A 1 255 ? 12.155 -0.972 -7.460 1.00 96.69 255 ALA A O 1
ATOM 1889 N N . VAL A 1 256 ? 12.677 0.684 -6.036 1.00 96.81 256 VAL A N 1
ATOM 1890 C CA . VAL A 1 256 ? 13.799 1.207 -6.842 1.00 96.81 256 VAL A CA 1
ATOM 1891 C C . VAL A 1 256 ? 14.883 0.153 -7.046 1.00 96.81 256 VAL A C 1
ATOM 1893 O O . VAL A 1 256 ? 15.410 0.005 -8.146 1.00 96.81 256 VAL A O 1
ATOM 1896 N N . GLY A 1 257 ? 15.207 -0.594 -5.992 1.00 96.69 257 GLY A N 1
ATOM 1897 C CA . GLY A 1 257 ? 16.142 -1.706 -6.034 1.00 96.69 257 GLY A CA 1
ATOM 1898 C C . GLY A 1 257 ? 15.767 -2.704 -7.123 1.00 96.69 257 GLY A C 1
ATOM 1899 O O . GLY A 1 257 ? 16.582 -3.026 -7.983 1.00 96.69 257 GLY A O 1
ATOM 1900 N N . ALA A 1 258 ? 14.517 -3.161 -7.082 1.00 95.88 258 ALA A N 1
ATOM 1901 C CA . ALA A 1 258 ? 14.008 -4.239 -7.910 1.00 95.88 258 ALA A CA 1
ATOM 1902 C C . ALA A 1 258 ? 13.972 -3.907 -9.407 1.00 95.88 258 ALA A C 1
ATOM 1904 O O . ALA A 1 258 ? 14.273 -4.794 -10.200 1.00 95.88 258 ALA A O 1
ATOM 1905 N N . VAL A 1 259 ? 13.609 -2.673 -9.784 1.00 93.56 259 VAL A N 1
ATOM 1906 C CA . VAL A 1 259 ? 13.338 -2.310 -11.195 1.00 93.56 259 VAL A CA 1
ATOM 1907 C C . VAL A 1 259 ? 14.357 -1.350 -11.817 1.00 93.56 259 VAL A C 1
ATOM 1909 O O . VAL A 1 259 ? 14.410 -1.228 -13.036 1.00 93.56 259 VAL A O 1
ATOM 1912 N N . VAL A 1 260 ? 15.186 -0.681 -11.006 1.00 93.81 260 VAL A N 1
ATOM 1913 C CA . VAL A 1 260 ? 16.203 0.268 -11.496 1.00 93.81 260 VAL A CA 1
ATOM 1914 C C . VAL A 1 260 ? 17.611 -0.184 -11.124 1.00 93.81 260 VAL A C 1
ATOM 1916 O O . VAL A 1 260 ? 18.439 -0.423 -11.998 1.00 93.81 260 VAL A O 1
ATOM 1919 N N . LEU A 1 261 ? 17.901 -0.299 -9.823 1.00 94.62 261 LEU A N 1
ATOM 1920 C CA . LEU A 1 261 ? 19.278 -0.455 -9.342 1.00 94.62 261 LEU A CA 1
ATOM 1921 C C . LEU A 1 261 ? 19.878 -1.817 -9.704 1.00 94.62 261 LEU A C 1
ATOM 1923 O O . LEU A 1 261 ? 20.968 -1.872 -10.261 1.00 94.62 261 LEU A O 1
ATOM 1927 N N . TRP A 1 262 ? 19.209 -2.915 -9.343 1.00 96.19 262 TRP A N 1
ATOM 1928 C CA . TRP A 1 262 ? 19.766 -4.257 -9.518 1.00 96.19 262 TRP A CA 1
ATOM 1929 C C . TRP A 1 262 ? 19.748 -4.749 -10.961 1.00 96.19 262 TRP A C 1
ATOM 1931 O O . TRP A 1 262 ? 20.778 -5.293 -11.358 1.00 96.19 262 TRP A O 1
ATOM 1941 N N . PRO A 1 263 ? 18.681 -4.524 -11.756 1.00 93.19 263 PRO A N 1
ATOM 1942 C CA . PRO A 1 263 ? 18.737 -4.755 -13.193 1.00 93.19 263 PRO A CA 1
ATOM 1943 C C . PRO A 1 263 ? 19.938 -4.048 -13.822 1.00 93.19 263 PRO A C 1
ATOM 1945 O O . PRO A 1 263 ? 20.836 -4.721 -14.304 1.00 93.19 263 PRO A O 1
ATOM 1948 N N . GLY A 1 264 ? 20.063 -2.723 -13.669 1.00 89.69 264 GLY A N 1
ATOM 1949 C CA . GLY A 1 264 ? 21.143 -1.955 -14.303 1.00 89.69 264 GLY A CA 1
ATOM 1950 C C . GLY A 1 264 ? 22.570 -2.293 -13.839 1.00 89.69 264 GLY A C 1
ATOM 1951 O O . GLY A 1 264 ? 23.527 -1.888 -14.492 1.00 89.69 264 GLY A O 1
ATOM 1952 N N . LEU A 1 265 ? 22.738 -3.010 -12.722 1.00 90.94 265 LEU A N 1
ATOM 1953 C CA . LEU A 1 265 ? 24.042 -3.487 -12.244 1.00 90.94 265 LEU A CA 1
ATOM 1954 C C . LEU A 1 265 ? 24.355 -4.936 -12.644 1.00 90.94 265 LEU A C 1
ATOM 1956 O O . LEU A 1 265 ? 25.524 -5.321 -12.608 1.00 90.94 265 LEU A O 1
ATOM 1960 N N . LEU A 1 266 ? 23.337 -5.754 -12.923 1.00 91.44 266 LEU A N 1
ATOM 1961 C CA . LEU A 1 266 ? 23.459 -7.212 -13.053 1.00 91.44 266 LEU A CA 1
ATOM 1962 C C . LEU A 1 266 ? 22.986 -7.764 -14.409 1.00 91.44 266 LEU A C 1
ATOM 1964 O O . LEU A 1 266 ? 23.126 -8.971 -14.621 1.00 91.44 266 LEU A O 1
ATOM 1968 N N . SER A 1 267 ? 22.414 -6.929 -15.281 1.00 80.00 267 SER A N 1
ATOM 1969 C CA . SER A 1 267 ? 22.081 -7.236 -16.682 1.00 80.00 267 SER A CA 1
ATOM 1970 C C . SER A 1 267 ? 23.201 -6.812 -17.623 1.00 80.00 267 SER A C 1
ATOM 1972 O O . SER A 1 267 ? 23.564 -7.622 -18.500 1.00 80.00 267 SER A O 1
#

Mean predicted aligned error: 6.86 Å

pLDDT: mean 89.52, std 15.01, range [37.28, 98.5]

Sequence (267 aa):
MRQKPESSRGAGVLRHGGWAWRISARGWIAAYAVAIGGAEVLGVAVDARAGAIGHAAVLFVLLNHRLFARGPLADVVVALALVPLLRLLSVTIGFDVAEVYQYGLVGAPLLLGVAAAARALDSSALWASLRRWSWLQLPVALSGVPLGLFAYLIARPDPIDEGTWRGTAAVAVLVFVFSGVTEELLFRWILQQSLVGVLGAAAPLGSSVLFAIVYLDVRPAAYAAFVVAVGIAFGVVVARTRSVLGVAIAHGLLAVGAVVLWPGLLS